Protein AF-A0A5C7TJU7-F1 (afdb_monomer)

Nearest PDB structures (foldseek):
  2krs-assembly1_A  TM=8.984E-01  e=6.197E-04  Clostridium perfringens
  2kt8-assembly1_A  TM=8.629E-01  e=4.649E-03  Clostridium perfringens
  5xgg-assembly6_F  TM=7.161E-01  e=5.457E-02  Entamoeba histolytica
  6a9c-assembly1_A  TM=6.704E-01  e=5.160E-02  Entamoeba histolytica
  5xgg-assembly1_A  TM=6.934E-01  e=7.220E-02  Entamoeba histolytica

Mean predicted aligned error: 13.46 Å

Structure (mmCIF, N/CA/C/O backbone):
data_AF-A0A5C7TJU7-F1
#
_entry.id   AF-A0A5C7TJU7-F1
#
loop_
_atom_site.group_PDB
_atom_site.id
_atom_site.type_symbol
_atom_site.label_atom_id
_atom_site.label_alt_id
_atom_site.label_comp_id
_atom_site.label_asym_id
_atom_site.label_entity_id
_atom_site.label_seq_id
_atom_site.pdbx_PDB_ins_code
_atom_site.Cartn_x
_atom_site.Cartn_y
_atom_site.Cartn_z
_atom_site.occupancy
_atom_site.B_iso_or_equiv
_atom_site.auth_seq_id
_atom_site.auth_comp_id
_atom_site.auth_asym_id
_atom_site.auth_atom_id
_atom_site.pdbx_PDB_model_num
ATOM 1 N N . MET A 1 1 ? -24.380 -21.564 1.608 1.00 51.62 1 MET A N 1
ATOM 2 C CA . MET A 1 1 ? -23.042 -21.412 0.997 1.00 51.62 1 MET A CA 1
ATOM 3 C C . MET A 1 1 ? -22.792 -19.922 0.878 1.00 51.62 1 MET A C 1
ATOM 5 O O . MET A 1 1 ? -23.581 -19.280 0.210 1.00 51.62 1 MET A O 1
ATOM 9 N N . ASN A 1 2 ? -21.775 -19.381 1.552 1.00 57.56 2 ASN A N 1
ATOM 10 C CA . ASN A 1 2 ? -21.352 -17.989 1.373 1.00 57.56 2 ASN A CA 1
ATOM 11 C C . ASN A 1 2 ? -20.071 -18.017 0.545 1.00 57.56 2 ASN A C 1
ATOM 13 O O . ASN A 1 2 ? -18.995 -18.242 1.093 1.00 57.56 2 ASN A O 1
ATOM 17 N N . GLN A 1 3 ? -20.200 -17.883 -0.772 1.00 72.75 3 GLN A N 1
ATOM 18 C CA . GLN A 1 3 ? -19.053 -17.924 -1.680 1.00 72.75 3 GLN A CA 1
ATOM 19 C C . GLN A 1 3 ? -18.762 -16.522 -2.206 1.00 72.75 3 GLN A C 1
ATOM 21 O O . GLN A 1 3 ? -19.668 -15.810 -2.643 1.00 72.75 3 GLN A O 1
ATOM 26 N N . SER A 1 4 ? -17.494 -16.120 -2.157 1.00 76.00 4 SER A N 1
ATOM 27 C CA . SER A 1 4 ? -17.042 -14.894 -2.808 1.00 76.00 4 SER A CA 1
ATOM 28 C C . SER A 1 4 ? -17.066 -15.090 -4.320 1.00 76.00 4 SER A C 1
ATOM 30 O O . SER A 1 4 ? -16.633 -16.118 -4.840 1.00 76.00 4 SER A O 1
ATOM 32 N N . ALA A 1 5 ? -17.594 -14.103 -5.028 1.00 80.12 5 ALA A N 1
ATOM 33 C CA . ALA A 1 5 ? -17.666 -14.098 -6.474 1.00 80.12 5 ALA A CA 1
ATOM 34 C C . ALA A 1 5 ? -17.439 -12.682 -7.007 1.00 80.12 5 ALA A C 1
ATOM 36 O O . ALA A 1 5 ? -17.426 -11.696 -6.267 1.00 80.12 5 ALA A O 1
ATOM 37 N N . SER A 1 6 ? -17.261 -12.566 -8.315 1.00 79.06 6 SER A N 1
ATOM 38 C CA . SER A 1 6 ? -17.103 -11.280 -8.987 1.00 79.06 6 SER A CA 1
ATOM 39 C C . SER A 1 6 ? -17.983 -11.198 -10.226 1.00 79.06 6 SER A C 1
ATOM 41 O O . SER A 1 6 ? -18.295 -12.208 -10.860 1.00 79.06 6 SER A O 1
ATOM 43 N N . ILE A 1 7 ? -18.413 -9.983 -10.564 1.00 73.56 7 ILE A N 1
ATOM 44 C CA . ILE A 1 7 ? -19.243 -9.742 -11.748 1.00 73.56 7 ILE A CA 1
ATOM 45 C C . ILE A 1 7 ? -18.387 -9.838 -13.013 1.00 73.56 7 ILE A C 1
ATOM 47 O O . ILE A 1 7 ? -17.508 -9.005 -13.234 1.00 73.56 7 ILE A O 1
ATOM 51 N N . ASN A 1 8 ? -18.683 -10.802 -13.878 1.00 72.38 8 ASN A N 1
ATOM 52 C CA . ASN A 1 8 ? -18.013 -10.998 -15.157 1.00 72.38 8 ASN A CA 1
ATOM 53 C C . ASN A 1 8 ? -18.965 -10.670 -16.317 1.00 72.38 8 ASN A C 1
ATOM 55 O O . ASN A 1 8 ? -19.777 -11.493 -16.729 1.00 72.38 8 ASN A O 1
ATOM 59 N N . ILE A 1 9 ? -18.864 -9.447 -16.842 1.00 68.69 9 ILE A N 1
ATOM 60 C CA . ILE A 1 9 ? -19.632 -8.961 -18.000 1.00 68.69 9 ILE A CA 1
ATOM 61 C C . ILE A 1 9 ? -18.679 -8.393 -19.059 1.00 68.69 9 ILE A C 1
ATOM 63 O O . ILE A 1 9 ? -17.662 -7.779 -18.725 1.00 68.69 9 ILE A O 1
ATOM 67 N N . GLN A 1 10 ? -18.974 -8.596 -20.347 1.00 46.78 10 GLN A N 1
ATOM 68 C CA . GLN A 1 10 ? -18.111 -8.111 -21.436 1.00 46.78 10 GLN A CA 1
ATOM 69 C C . GLN A 1 10 ? -18.192 -6.584 -21.595 1.00 46.78 10 GLN A C 1
ATOM 71 O O . GLN A 1 10 ? -17.155 -5.931 -21.710 1.00 46.78 10 GLN A O 1
ATOM 76 N N . SER A 1 11 ? -19.393 -6.011 -21.479 1.00 41.91 11 SER A N 1
ATOM 77 C CA . SER A 1 11 ? -19.665 -4.567 -21.494 1.00 41.91 11 SER A CA 1
ATOM 78 C C . SER A 1 11 ? -20.985 -4.258 -20.769 1.00 41.91 11 SER A C 1
ATOM 80 O O . SER A 1 11 ? -21.871 -5.108 -20.734 1.00 41.91 11 SER A O 1
ATOM 82 N N . GLY A 1 12 ? -21.144 -3.051 -20.213 1.00 67.06 12 GLY A N 1
ATOM 83 C CA . GLY A 1 12 ? -22.373 -2.616 -19.526 1.00 67.06 12 GLY A CA 1
ATOM 84 C C . GLY A 1 12 ? -22.344 -2.785 -17.999 1.00 67.06 12 GLY A C 1
ATOM 85 O O . GLY A 1 12 ? -21.280 -2.740 -17.382 1.00 67.06 12 GLY A O 1
ATOM 86 N N . GLN A 1 13 ? -23.519 -2.937 -17.381 1.00 74.00 13 GLN A N 1
ATOM 87 C CA . GLN A 1 13 ? -23.696 -3.186 -15.943 1.00 74.00 13 GLN A CA 1
ATOM 88 C C . GLN A 1 13 ? -24.615 -4.399 -15.746 1.00 74.00 13 GLN A C 1
ATOM 90 O O . GLN A 1 13 ? -25.573 -4.570 -16.500 1.00 74.00 13 GLN A O 1
ATOM 95 N N . LEU A 1 14 ? -24.349 -5.230 -14.736 1.00 82.31 14 LEU A N 1
ATOM 96 C CA . LEU A 1 14 ? -25.220 -6.350 -14.387 1.00 82.31 14 LEU A CA 1
ATOM 97 C C . LEU A 1 14 ? -26.369 -5.863 -13.502 1.00 82.31 14 LEU A C 1
ATOM 99 O O . LEU A 1 14 ? -26.141 -5.253 -12.460 1.00 82.31 14 LEU A O 1
ATOM 103 N N . ASN A 1 15 ? -27.605 -6.161 -13.889 1.00 85.38 15 ASN A N 1
ATOM 104 C CA . ASN A 1 15 ? -28.773 -5.817 -13.085 1.00 85.38 15 ASN A CA 1
ATOM 105 C C . ASN A 1 15 ? -28.916 -6.783 -11.901 1.00 85.38 15 ASN A C 1
ATOM 107 O O . ASN A 1 15 ? -29.039 -7.992 -12.092 1.00 85.38 15 ASN A O 1
ATOM 111 N N . LEU A 1 16 ? -28.951 -6.229 -10.692 1.00 84.56 16 LEU A N 1
ATOM 112 C CA . LEU A 1 16 ? -29.350 -6.908 -9.467 1.00 84.56 16 LEU A CA 1
ATOM 113 C C . LEU A 1 16 ? -30.859 -6.720 -9.292 1.00 84.56 16 LEU A C 1
ATOM 115 O O . LEU A 1 16 ? -31.323 -5.583 -9.202 1.00 84.56 16 LEU A O 1
ATOM 119 N N . ARG A 1 17 ? -31.629 -7.805 -9.280 1.00 87.81 17 ARG A N 1
ATOM 120 C CA . ARG A 1 17 ? -33.101 -7.778 -9.302 1.00 87.81 17 ARG A CA 1
ATOM 121 C C . ARG A 1 17 ? -33.713 -8.220 -7.981 1.00 87.81 17 ARG A C 1
ATOM 123 O O . ARG A 1 17 ? -33.075 -8.911 -7.200 1.00 87.81 17 ARG A O 1
ATOM 130 N N . GLN A 1 18 ? -34.951 -7.822 -7.717 1.00 75.44 18 GLN A N 1
ATOM 131 C CA . GLN A 1 18 ? -35.615 -8.137 -6.448 1.00 75.44 18 GLN A CA 1
ATOM 132 C C . GLN A 1 18 ? -36.009 -9.620 -6.332 1.00 75.44 18 GLN A C 1
ATOM 134 O O . GLN A 1 18 ? -35.945 -10.189 -5.245 1.00 75.44 18 GLN A O 1
ATOM 139 N N . THR A 1 19 ? -36.357 -10.256 -7.452 1.00 81.12 19 THR A N 1
ATOM 140 C CA . THR A 1 19 ? -36.674 -11.690 -7.567 1.00 81.12 19 THR A CA 1
ATOM 141 C C . THR A 1 19 ? -35.884 -12.308 -8.738 1.00 81.12 19 THR A C 1
ATOM 143 O O . THR A 1 19 ? -35.379 -11.546 -9.572 1.00 81.12 19 THR A O 1
ATOM 146 N N . PRO A 1 20 ? -35.712 -13.646 -8.811 1.00 81.69 20 PRO A N 1
ATOM 147 C CA . PRO A 1 20 ? -34.975 -14.328 -9.886 1.00 81.69 20 PRO A CA 1
ATOM 148 C C . PRO A 1 20 ? -35.773 -14.376 -11.204 1.00 81.69 20 PRO A C 1
ATOM 150 O O . PRO A 1 20 ? -36.001 -15.434 -11.782 1.00 81.69 20 PRO A O 1
ATOM 153 N N . ASP A 1 21 ? -36.213 -13.210 -11.672 1.00 75.38 21 ASP A N 1
ATOM 154 C CA . ASP A 1 21 ? -36.970 -13.016 -12.904 1.00 75.38 21 ASP A CA 1
ATOM 155 C C . ASP A 1 21 ? -36.377 -11.839 -13.693 1.00 75.38 21 ASP A C 1
ATOM 157 O O . ASP A 1 21 ? -36.136 -10.751 -13.165 1.00 75.38 21 ASP A O 1
ATOM 161 N N . SER A 1 22 ? -36.164 -12.051 -14.991 1.00 71.88 22 SER A N 1
ATOM 162 C CA . SER A 1 22 ? -35.681 -11.049 -15.942 1.00 71.88 22 SER A CA 1
ATOM 163 C C . SER A 1 22 ? -36.586 -9.815 -16.078 1.00 71.88 22 SER A C 1
ATOM 165 O O . SER A 1 22 ? -36.089 -8.760 -16.481 1.00 71.88 22 SER A O 1
ATOM 167 N N . GLN A 1 23 ? -37.869 -9.916 -15.715 1.00 75.81 23 GLN A N 1
ATOM 168 C CA . GLN A 1 23 ? -38.835 -8.809 -15.725 1.00 75.81 23 GLN A CA 1
ATOM 169 C C . GLN A 1 23 ? -38.982 -8.124 -14.355 1.00 75.81 23 GLN A C 1
ATOM 171 O O . GLN A 1 23 ? -39.615 -7.076 -14.249 1.00 75.81 23 GLN A O 1
ATOM 176 N N . SER A 1 24 ? -38.354 -8.663 -13.305 1.00 81.50 24 SER A N 1
ATOM 177 C CA . SER A 1 24 ? -38.426 -8.106 -11.952 1.00 81.50 24 SER A CA 1
ATOM 178 C C . SER A 1 24 ? -37.741 -6.744 -11.845 1.00 81.50 24 SER A C 1
ATOM 180 O O . SER A 1 24 ? -36.728 -6.477 -12.503 1.00 81.50 24 SER A O 1
ATOM 182 N N . VAL A 1 25 ? -38.232 -5.929 -10.905 1.00 75.25 25 VAL A N 1
ATOM 183 C CA . VAL A 1 25 ? -37.650 -4.636 -10.515 1.00 75.25 25 VAL A CA 1
ATOM 184 C C . VAL A 1 25 ? -36.144 -4.760 -10.272 1.00 75.25 25 VAL A C 1
ATOM 186 O O . VAL A 1 25 ? -35.676 -5.683 -9.597 1.00 75.25 25 VAL A O 1
ATOM 189 N N . ILE A 1 26 ? -35.390 -3.816 -10.838 1.00 84.44 26 ILE A N 1
ATOM 190 C CA . ILE A 1 26 ? -33.940 -3.699 -10.678 1.00 84.44 26 ILE A CA 1
ATOM 191 C C . ILE A 1 26 ? -33.666 -2.938 -9.379 1.00 84.44 26 ILE A C 1
ATOM 193 O O . ILE A 1 26 ? -33.985 -1.759 -9.265 1.00 84.44 26 ILE A O 1
ATOM 197 N N . VAL A 1 27 ? -33.058 -3.619 -8.413 1.00 81.00 27 VAL A N 1
ATOM 198 C CA . VAL A 1 27 ? -32.670 -3.087 -7.098 1.00 81.00 27 VAL A CA 1
ATOM 199 C C . VAL A 1 27 ? -31.353 -2.316 -7.192 1.00 81.00 27 VAL A C 1
ATOM 201 O O . VAL A 1 27 ? -31.160 -1.320 -6.498 1.00 81.00 27 VAL A O 1
ATOM 204 N N . ALA A 1 28 ? -30.436 -2.761 -8.056 1.00 79.38 28 ALA A N 1
ATOM 205 C CA . ALA A 1 28 ? -29.166 -2.085 -8.298 1.00 79.38 28 ALA A CA 1
ATOM 206 C C . ALA A 1 28 ? -28.565 -2.465 -9.654 1.00 79.38 28 ALA A C 1
ATOM 208 O O . ALA A 1 28 ? -28.943 -3.465 -10.263 1.00 79.38 28 ALA A O 1
ATOM 209 N N . ARG A 1 29 ? -27.573 -1.696 -10.105 1.00 83.19 29 ARG A N 1
ATOM 210 C CA . ARG A 1 29 ? -26.736 -2.052 -11.254 1.00 83.19 29 ARG A CA 1
ATOM 211 C C . ARG A 1 29 ? -25.288 -2.192 -10.802 1.00 83.19 29 ARG A C 1
ATOM 213 O O . ARG A 1 29 ? -24.737 -1.291 -10.176 1.00 83.19 29 ARG A O 1
ATOM 220 N N . LEU A 1 30 ? -24.689 -3.341 -11.084 1.00 79.25 30 LEU A N 1
ATOM 221 C CA . LEU A 1 30 ? -23.365 -3.734 -10.619 1.00 79.25 30 LEU A CA 1
ATOM 222 C C . LEU A 1 30 ? -22.362 -3.626 -11.770 1.00 79.25 30 LEU A C 1
ATOM 224 O O . LEU A 1 30 ? -22.578 -4.160 -12.856 1.00 79.25 30 LEU A O 1
ATOM 228 N N . SER A 1 31 ? -21.256 -2.925 -11.541 1.00 76.06 31 SER A N 1
ATOM 229 C CA . SER A 1 31 ? -20.171 -2.806 -12.514 1.00 76.06 31 SER A CA 1
ATOM 230 C C . SER A 1 31 ? -19.353 -4.098 -12.625 1.00 76.06 31 SER A C 1
ATOM 232 O O . SER A 1 31 ? -19.303 -4.912 -11.699 1.00 76.06 31 SER A O 1
ATOM 234 N N . LYS A 1 32 ? -18.678 -4.270 -13.767 1.00 69.06 32 LYS A N 1
ATOM 235 C CA . LYS A 1 32 ? -17.720 -5.359 -13.997 1.00 69.06 32 LYS A CA 1
ATOM 236 C C . LYS A 1 32 ? -16.668 -5.417 -12.880 1.00 69.06 32 LYS A C 1
ATOM 238 O O . LYS A 1 32 ? -16.205 -4.378 -12.413 1.00 69.06 32 LYS A O 1
ATOM 243 N N . ASN A 1 33 ? -16.280 -6.627 -12.488 1.00 70.31 33 ASN A N 1
ATOM 244 C CA . ASN A 1 33 ? -15.315 -6.955 -11.434 1.00 70.31 33 ASN A CA 1
ATOM 245 C C . ASN A 1 33 ? -15.707 -6.489 -10.025 1.00 70.31 33 ASN A C 1
ATOM 247 O O . ASN A 1 33 ? -14.897 -6.588 -9.104 1.00 70.31 33 ASN A O 1
ATOM 251 N N . ARG A 1 34 ? -16.938 -6.003 -9.818 1.00 72.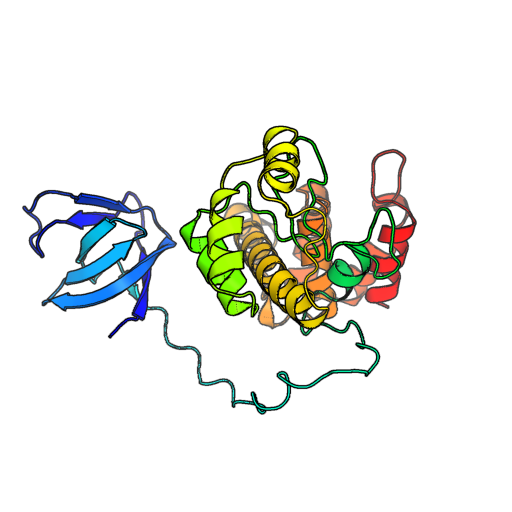94 34 ARG A N 1
ATOM 252 C CA . ARG A 1 34 ? -17.424 -5.714 -8.469 1.00 72.94 34 ARG A CA 1
ATOM 253 C C . ARG A 1 34 ? -17.470 -7.023 -7.667 1.00 72.94 34 ARG A C 1
ATOM 255 O O . ARG A 1 34 ? -18.069 -7.987 -8.151 1.00 72.94 34 ARG A O 1
ATOM 262 N N . PRO A 1 35 ? -16.859 -7.080 -6.472 1.00 73.12 35 PRO A N 1
ATOM 263 C CA . PRO A 1 35 ? -16.956 -8.253 -5.617 1.00 73.12 35 PRO A CA 1
ATOM 264 C C . PRO A 1 35 ? -18.378 -8.369 -5.061 1.00 73.12 35 PRO A C 1
ATOM 266 O O . PRO A 1 35 ? -18.983 -7.375 -4.647 1.00 73.12 35 PRO A O 1
ATOM 269 N N . VAL A 1 36 ? -18.909 -9.586 -5.063 1.00 80.88 36 VAL A N 1
ATOM 270 C CA . VAL A 1 36 ? -20.233 -9.925 -4.539 1.00 80.88 36 VAL A CA 1
ATOM 271 C C . VAL A 1 36 ? -20.156 -11.222 -3.741 1.00 80.88 36 VAL A C 1
ATOM 273 O O . VAL A 1 36 ? -19.325 -12.084 -4.011 1.00 80.88 36 VAL A O 1
ATOM 276 N N . GLN A 1 37 ? -21.022 -11.372 -2.747 1.00 82.75 37 GLN A N 1
ATOM 277 C CA . GLN A 1 37 ? -21.168 -12.627 -2.011 1.00 82.75 37 GLN A CA 1
ATOM 278 C C . GLN A 1 37 ? -22.381 -13.375 -2.543 1.00 82.75 37 GLN A C 1
ATOM 280 O O . GLN A 1 37 ? -23.479 -12.826 -2.527 1.00 82.75 37 GLN A O 1
ATOM 285 N N . VAL A 1 38 ? -22.204 -14.617 -2.986 1.00 85.12 38 VAL A N 1
ATOM 286 C CA . VAL A 1 38 ? -23.310 -15.521 -3.316 1.00 85.12 38 VAL A CA 1
ATOM 287 C C . VAL A 1 38 ? -23.844 -16.106 -2.016 1.00 85.12 38 VAL A C 1
ATOM 289 O O . VAL A 1 38 ? -23.105 -16.761 -1.285 1.00 85.12 38 VAL A O 1
ATOM 292 N N . LEU A 1 39 ? -25.116 -15.832 -1.728 1.00 83.88 39 LEU A N 1
ATOM 293 C CA . LEU A 1 39 ? -25.824 -16.260 -0.520 1.00 83.88 39 LEU A CA 1
ATOM 294 C C . LEU A 1 39 ? -26.630 -17.543 -0.753 1.00 83.88 39 LEU A C 1
ATOM 296 O O . LEU A 1 39 ? -26.753 -18.382 0.140 1.00 83.88 39 LEU A O 1
ATOM 300 N N . ALA A 1 40 ? -27.218 -17.674 -1.943 1.00 82.12 40 ALA A N 1
ATOM 301 C CA . ALA A 1 40 ? -28.031 -18.820 -2.324 1.00 82.12 40 ALA A CA 1
ATOM 302 C C . ALA A 1 40 ? -28.089 -18.978 -3.845 1.00 82.12 40 ALA A C 1
ATOM 304 O O . ALA A 1 40 ? -27.906 -18.016 -4.595 1.00 82.12 40 ALA A O 1
ATOM 305 N N . GLU A 1 41 ? -28.398 -20.191 -4.287 1.00 84.38 41 GLU A N 1
ATOM 306 C CA . GLU A 1 41 ? -28.662 -20.502 -5.687 1.00 84.38 41 GLU A CA 1
ATOM 307 C C . GLU A 1 41 ? -30.159 -20.725 -5.902 1.00 84.38 41 GLU A C 1
ATOM 309 O O . GLU A 1 41 ? -30.804 -21.396 -5.098 1.00 84.38 41 GLU A O 1
ATOM 314 N N . ALA A 1 42 ? -30.706 -20.180 -6.986 1.00 77.38 42 ALA A N 1
ATOM 315 C CA . ALA A 1 42 ? -32.098 -20.368 -7.378 1.00 77.38 42 ALA A CA 1
ATOM 316 C C . ALA A 1 42 ? -32.180 -20.511 -8.906 1.00 77.38 42 ALA A C 1
ATOM 318 O O . ALA A 1 42 ? -32.207 -19.515 -9.628 1.00 77.38 42 ALA A O 1
ATOM 319 N N . GLY A 1 43 ? -32.168 -21.753 -9.405 1.00 83.44 43 GLY A N 1
ATOM 320 C CA . GLY A 1 43 ? -32.160 -22.040 -10.846 1.00 83.44 43 GLY A CA 1
ATOM 321 C C . GLY A 1 43 ? -30.960 -21.396 -11.548 1.00 83.44 43 GLY A C 1
ATOM 322 O O . GLY A 1 43 ? -29.821 -21.598 -11.122 1.00 83.44 43 GLY A O 1
ATOM 323 N N . ASP A 1 44 ? -31.229 -20.572 -12.563 1.00 86.31 44 ASP A N 1
ATOM 324 C CA . ASP A 1 44 ? -30.231 -19.807 -13.331 1.00 86.31 44 ASP A CA 1
ATOM 325 C C . ASP A 1 44 ? -29.801 -18.485 -12.668 1.00 86.31 44 ASP A C 1
ATOM 327 O O . ASP A 1 44 ? -29.106 -17.661 -13.275 1.00 86.31 44 ASP A O 1
ATOM 331 N N . TRP A 1 45 ? -30.174 -18.273 -11.402 1.00 86.12 45 TRP A N 1
ATOM 332 C CA . TRP A 1 45 ? -29.863 -17.066 -10.640 1.00 86.12 45 TRP A CA 1
ATOM 333 C C . TRP A 1 45 ? -29.060 -17.367 -9.374 1.00 86.12 45 TRP A C 1
ATOM 335 O O . TRP A 1 45 ? -29.233 -18.392 -8.710 1.00 86.12 45 TRP A O 1
ATOM 345 N N . TYR A 1 46 ? -28.205 -16.420 -9.006 1.00 87.44 46 TYR A N 1
ATOM 346 C CA . TYR A 1 46 ? -27.613 -16.323 -7.682 1.00 87.44 46 TYR A CA 1
ATOM 347 C C . TYR A 1 46 ? -28.300 -15.212 -6.901 1.00 87.44 46 TYR A C 1
ATOM 349 O O . TYR A 1 46 ? -28.411 -14.085 -7.387 1.00 87.44 46 TYR A O 1
ATOM 357 N N . ARG A 1 47 ? -28.698 -15.501 -5.661 1.00 84.69 47 ARG A N 1
ATOM 358 C CA . ARG A 1 47 ? -28.964 -14.452 -4.678 1.00 84.69 47 ARG A CA 1
ATOM 359 C C . ARG A 1 47 ? -27.615 -13.936 -4.206 1.00 84.69 47 ARG A C 1
ATOM 361 O O . ARG A 1 47 ? -26.859 -14.681 -3.583 1.00 84.69 47 ARG A O 1
ATOM 368 N N . VAL A 1 48 ? -27.308 -12.685 -4.517 1.00 86.56 48 VAL A N 1
ATOM 369 C CA . VAL A 1 48 ? -26.024 -12.065 -4.211 1.00 86.56 48 VAL A CA 1
ATOM 370 C C . VAL A 1 48 ? -26.176 -10.823 -3.350 1.00 86.56 48 VAL A C 1
ATOM 372 O O . VAL A 1 48 ? -27.160 -10.088 -3.445 1.00 86.56 48 VAL A O 1
ATOM 375 N N . ARG A 1 49 ? -25.158 -10.566 -2.535 1.00 82.31 49 ARG A N 1
ATOM 376 C CA . ARG A 1 49 ? -25.003 -9.347 -1.746 1.00 82.31 49 ARG A CA 1
ATOM 377 C C . ARG A 1 49 ? -23.816 -8.545 -2.259 1.00 82.31 49 ARG A C 1
ATOM 379 O O . ARG A 1 49 ? -22.701 -9.056 -2.341 1.00 82.31 49 ARG A O 1
ATOM 386 N N . ALA A 1 50 ? -24.058 -7.281 -2.588 1.00 75.88 50 ALA A N 1
ATOM 387 C CA . ALA A 1 50 ? -23.081 -6.367 -3.171 1.00 75.88 50 ALA A CA 1
ATOM 388 C C . ALA A 1 50 ? -22.962 -5.085 -2.325 1.00 75.88 50 ALA A C 1
ATOM 390 O O . ALA A 1 50 ? -23.397 -4.005 -2.733 1.00 75.88 50 ALA A O 1
ATOM 391 N N . GLY A 1 51 ? -22.364 -5.194 -1.136 1.00 78.12 51 GLY A N 1
ATOM 392 C CA . GLY A 1 51 ? -22.413 -4.152 -0.103 1.00 78.12 51 GLY A CA 1
ATOM 393 C C . GLY A 1 51 ? -23.707 -4.263 0.709 1.00 78.12 51 GLY A C 1
ATOM 394 O O . GLY A 1 51 ? -24.025 -5.348 1.186 1.00 78.12 51 GLY A O 1
ATOM 395 N N . ASN A 1 52 ? -24.471 -3.170 0.818 1.00 78.31 52 ASN A N 1
ATOM 396 C CA . ASN A 1 52 ? -25.759 -3.144 1.535 1.00 78.31 52 ASN A CA 1
ATOM 397 C C . ASN A 1 52 ? -26.958 -3.561 0.667 1.00 78.31 52 ASN A C 1
ATOM 399 O O . ASN A 1 52 ? -28.082 -3.618 1.154 1.00 78.31 52 ASN A O 1
ATOM 403 N N . GLN A 1 53 ? -26.733 -3.801 -0.625 1.00 77.12 53 GLN A N 1
ATOM 404 C CA . GLN A 1 53 ? -27.779 -4.176 -1.568 1.00 77.12 53 GLN A CA 1
ATOM 405 C C . GLN A 1 53 ? -27.744 -5.678 -1.807 1.00 77.12 53 GLN A C 1
ATOM 407 O O . GLN A 1 53 ? -26.681 -6.265 -2.030 1.00 77.12 53 GLN A O 1
ATOM 412 N N . GLU A 1 54 ? -28.920 -6.286 -1.779 1.00 85.88 54 GLU A N 1
ATOM 413 C CA . GLU A 1 54 ? -29.106 -7.711 -1.980 1.00 85.88 54 GLU A CA 1
ATOM 414 C C . GLU A 1 54 ? -30.190 -7.946 -3.026 1.00 85.88 54 GLU A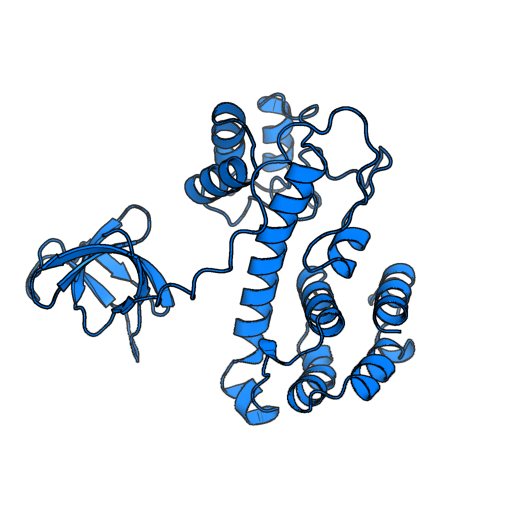 C 1
ATOM 416 O O . GLU A 1 54 ? -31.177 -7.212 -3.094 1.00 85.88 54 GLU A O 1
ATOM 421 N N . GLY A 1 55 ? -29.991 -8.958 -3.859 1.00 87.25 55 GLY A N 1
ATOM 422 C CA . GLY A 1 55 ? -30.948 -9.331 -4.887 1.00 87.25 55 GLY A CA 1
ATOM 423 C C . GLY A 1 55 ? -30.453 -10.508 -5.709 1.00 87.25 55 GLY A C 1
ATOM 424 O O . GLY A 1 55 ? -29.483 -11.173 -5.352 1.00 87.25 55 GLY A O 1
ATOM 425 N N . TYR A 1 56 ? -31.117 -10.763 -6.822 1.00 87.44 56 TYR A N 1
ATOM 426 C CA . TYR A 1 56 ? -30.846 -11.864 -7.725 1.00 87.44 56 TYR A CA 1
ATOM 427 C C . TYR A 1 56 ? -30.108 -11.370 -8.965 1.00 87.44 56 TYR A C 1
ATOM 429 O O . TYR A 1 56 ? -30.494 -10.380 -9.589 1.00 87.44 56 TYR A O 1
ATOM 437 N N . ALA A 1 57 ? -29.038 -12.067 -9.321 1.00 86.38 57 ALA A N 1
ATOM 438 C CA . ALA A 1 57 ? -28.227 -11.808 -10.501 1.00 86.38 57 ALA A CA 1
ATOM 439 C C . ALA A 1 57 ? -28.028 -13.114 -11.282 1.00 86.38 57 ALA A C 1
ATOM 441 O O . ALA A 1 57 ? -27.886 -14.181 -10.688 1.00 86.38 57 ALA A O 1
ATOM 442 N N . ALA A 1 58 ? -28.058 -13.042 -12.613 1.00 82.12 58 ALA A N 1
ATOM 443 C CA . ALA A 1 58 ? -27.988 -14.234 -13.454 1.00 82.12 58 ALA A CA 1
ATOM 444 C C . ALA A 1 58 ? -26.612 -14.914 -13.339 1.00 82.12 58 ALA A C 1
ATOM 446 O O . ALA A 1 58 ? -25.574 -14.248 -13.433 1.00 82.12 58 ALA A O 1
ATOM 447 N N . LYS A 1 59 ? -26.611 -16.244 -13.165 1.00 84.12 59 LYS A N 1
ATOM 448 C CA . LYS A 1 59 ? -25.401 -17.053 -12.931 1.00 84.12 59 LYS A CA 1
ATOM 449 C C . LYS A 1 59 ? -24.354 -16.881 -14.030 1.00 84.12 59 LYS A C 1
ATOM 451 O O . LYS A 1 59 ? -23.170 -16.802 -13.729 1.00 84.12 59 LYS A O 1
ATOM 456 N N . ALA A 1 60 ? -24.796 -16.737 -15.281 1.00 80.25 60 ALA A N 1
ATOM 457 C CA . ALA A 1 60 ? -23.935 -16.582 -16.457 1.00 80.25 60 ALA A CA 1
ATOM 458 C C . ALA A 1 60 ? -22.953 -15.394 -16.381 1.00 80.25 60 ALA A C 1
ATOM 460 O O . ALA A 1 60 ? -21.959 -15.373 -17.102 1.00 80.25 60 ALA A O 1
ATOM 461 N N . PHE A 1 61 ? -23.214 -14.414 -15.510 1.00 81.25 61 PHE A N 1
ATOM 462 C CA . PHE A 1 61 ? -22.398 -13.205 -15.358 1.00 81.25 61 PHE A CA 1
ATOM 463 C C . PHE A 1 61 ? -21.682 -13.120 -14.009 1.00 81.25 61 PHE A C 1
ATOM 465 O O . PHE A 1 61 ? -21.174 -12.060 -13.637 1.00 81.25 61 PHE A O 1
ATOM 472 N N . ILE A 1 62 ? -21.658 -14.215 -13.252 1.00 76.00 62 ILE A N 1
ATOM 473 C CA . ILE A 1 62 ? -21.007 -14.293 -11.950 1.00 76.00 62 ILE A CA 1
ATOM 474 C C . ILE A 1 62 ? -19.885 -15.319 -12.043 1.00 76.00 62 ILE A C 1
ATOM 476 O O . ILE A 1 62 ? -20.115 -16.511 -12.217 1.00 76.00 62 ILE A O 1
ATOM 480 N N . ALA A 1 63 ? -18.652 -14.837 -11.910 1.00 80.31 63 ALA A N 1
ATOM 481 C CA . ALA A 1 63 ? -17.478 -15.681 -11.783 1.00 80.31 63 ALA A CA 1
ATOM 482 C C . ALA A 1 63 ? -17.276 -16.009 -10.303 1.00 80.31 63 ALA A C 1
ATOM 484 O O . ALA A 1 63 ? -16.844 -15.150 -9.524 1.00 80.31 63 ALA A O 1
ATOM 485 N N . LEU A 1 64 ? -17.616 -17.240 -9.917 1.00 76.00 64 LEU A N 1
ATOM 486 C CA . LEU A 1 64 ? -17.290 -17.765 -8.595 1.00 76.00 64 LEU A CA 1
ATOM 487 C C . LEU A 1 64 ? -15.770 -17.773 -8.428 1.00 76.00 64 LEU A C 1
ATOM 489 O O . LEU A 1 64 ? -15.037 -18.237 -9.302 1.00 76.00 64 LEU A O 1
ATOM 493 N N . SER A 1 65 ? -15.288 -17.240 -7.311 1.00 64.44 65 SER A N 1
ATOM 494 C CA . SER A 1 65 ? -13.890 -17.403 -6.942 1.00 64.44 65 SER A CA 1
ATOM 495 C C . SER A 1 65 ? -13.714 -18.853 -6.503 1.00 64.44 65 SER A C 1
ATOM 497 O O . SER A 1 65 ? -14.260 -19.241 -5.471 1.00 64.44 65 SER A O 1
ATOM 499 N N . SER A 1 66 ? -12.994 -19.667 -7.284 1.00 46.22 66 SER A N 1
ATOM 500 C CA . SER A 1 66 ? -12.615 -21.006 -6.820 1.00 46.22 66 SER A CA 1
ATOM 501 C C . SER A 1 66 ? -11.929 -20.872 -5.461 1.00 46.22 66 SER A C 1
ATOM 503 O O . SER A 1 66 ? -11.063 -19.999 -5.317 1.00 46.22 66 SER A O 1
ATOM 505 N N . PRO A 1 67 ? -12.289 -21.699 -4.463 1.00 39.97 67 PRO A N 1
ATOM 506 C CA . PRO A 1 67 ? -11.530 -21.739 -3.231 1.00 39.97 67 PRO A CA 1
ATOM 507 C C . PRO A 1 67 ? -10.086 -22.065 -3.605 1.00 39.97 67 PRO A C 1
ATOM 509 O O . PRO A 1 67 ? -9.821 -23.046 -4.304 1.00 39.97 67 PRO A O 1
ATOM 512 N N . LEU A 1 68 ? -9.159 -21.200 -3.193 1.00 32.06 68 LEU A N 1
ATOM 513 C CA . LEU A 1 68 ? -7.741 -21.520 -3.267 1.00 32.06 68 LEU A CA 1
ATOM 514 C C . LEU A 1 68 ? -7.537 -22.876 -2.570 1.00 32.06 68 LEU A C 1
ATOM 516 O O . LEU A 1 68 ? -8.200 -23.129 -1.555 1.00 32.06 68 LEU A O 1
ATOM 520 N N . PRO A 1 69 ? -6.669 -23.759 -3.098 1.00 32.22 69 PRO A N 1
ATOM 521 C CA . PRO A 1 69 ? -6.337 -24.993 -2.404 1.00 32.22 69 PRO A CA 1
ATOM 522 C C . PRO A 1 69 ? -5.910 -24.646 -0.972 1.00 32.22 69 PRO A C 1
ATOM 524 O O . PRO A 1 69 ? -5.269 -23.607 -0.773 1.00 32.22 69 PRO A O 1
ATOM 527 N N . PRO A 1 70 ? -6.294 -25.457 0.027 1.00 31.80 70 PRO A N 1
ATOM 528 C CA . PRO A 1 70 ? -5.998 -25.161 1.416 1.00 31.80 70 PRO A CA 1
ATOM 529 C C . PRO A 1 70 ? -4.484 -25.034 1.567 1.00 31.80 70 PRO A C 1
ATOM 531 O O . PRO A 1 70 ? -3.748 -26.014 1.458 1.00 31.80 70 PRO A O 1
ATOM 534 N N . VAL A 1 71 ? -4.015 -23.810 1.798 1.00 31.23 71 V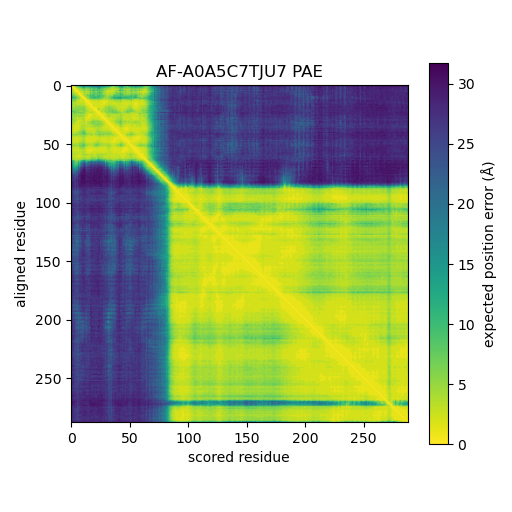AL A N 1
ATOM 535 C CA . VAL A 1 71 ? -2.687 -23.592 2.356 1.00 31.23 71 VAL A CA 1
ATOM 536 C C . VAL A 1 71 ? -2.689 -24.305 3.698 1.00 31.23 71 VAL A C 1
ATOM 538 O O . VAL A 1 71 ? -3.476 -23.975 4.585 1.00 31.23 71 VAL A O 1
ATOM 541 N N . SER A 1 72 ? -1.870 -25.352 3.779 1.00 32.72 72 SER A N 1
ATOM 542 C CA . SER A 1 72 ? -1.677 -26.161 4.975 1.00 32.72 72 SER A CA 1
ATOM 543 C C . SER A 1 72 ? -1.516 -25.234 6.187 1.00 32.72 72 SER A C 1
ATOM 545 O O . SER A 1 72 ? -0.673 -24.331 6.132 1.00 32.72 72 SER A O 1
ATOM 547 N N . PRO A 1 73 ? -2.326 -25.380 7.250 1.00 36.31 73 PRO A N 1
ATOM 548 C CA . PRO A 1 73 ? -2.235 -24.511 8.410 1.00 36.31 73 PRO A CA 1
ATOM 549 C C . PRO A 1 73 ? -0.919 -24.797 9.139 1.00 36.31 73 PRO A C 1
ATOM 551 O O . PRO A 1 73 ? -0.823 -25.713 9.952 1.00 36.31 73 PRO A O 1
ATOM 554 N N . ALA A 1 74 ? 0.109 -23.993 8.862 1.00 39.94 74 ALA A N 1
ATOM 555 C CA . ALA A 1 74 ? 1.176 -23.772 9.828 1.00 39.94 74 ALA A CA 1
ATOM 556 C C . ALA A 1 74 ? 0.526 -23.180 11.096 1.00 39.94 74 ALA A C 1
ATOM 558 O O . ALA A 1 74 ? -0.397 -22.367 10.981 1.00 39.94 74 ALA A O 1
ATOM 559 N N . PRO A 1 75 ? 0.908 -23.628 12.301 1.00 37.75 75 PRO A N 1
ATOM 560 C CA . PRO A 1 75 ? 0.024 -23.589 13.458 1.00 37.75 75 PRO A CA 1
ATOM 561 C C . PRO A 1 75 ? -0.344 -22.160 13.882 1.00 37.75 75 PRO A C 1
ATOM 563 O O . PRO A 1 75 ? 0.441 -21.438 14.493 1.00 37.75 75 PRO A O 1
ATOM 566 N N . LEU A 1 76 ? -1.604 -21.798 13.626 1.00 38.06 76 LEU A N 1
ATOM 567 C CA . LEU A 1 76 ? -2.361 -20.716 14.264 1.00 38.06 76 LEU A CA 1
ATOM 568 C C . LEU A 1 76 ? -2.681 -21.107 15.718 1.00 38.06 76 LEU A C 1
ATOM 570 O O . LEU A 1 76 ? -3.830 -21.318 16.087 1.00 38.06 76 LEU A O 1
ATOM 574 N N . ALA A 1 77 ? -1.647 -21.271 16.539 1.00 34.97 77 ALA A N 1
ATOM 575 C CA . ALA A 1 77 ? -1.782 -21.501 17.976 1.00 34.97 77 ALA A CA 1
ATOM 576 C C . ALA A 1 77 ? -0.498 -21.113 18.729 1.00 34.97 77 ALA A C 1
ATOM 578 O O . ALA A 1 77 ? -0.022 -21.860 19.571 1.00 34.97 77 ALA A O 1
ATOM 579 N N . SER A 1 78 ? 0.099 -19.959 18.417 1.00 35.38 78 SER A N 1
ATOM 580 C CA . SER A 1 78 ? 1.107 -19.340 19.297 1.00 35.38 78 SER A CA 1
ATOM 581 C C . SER A 1 78 ? 1.296 -17.846 19.006 1.00 35.38 78 SER A 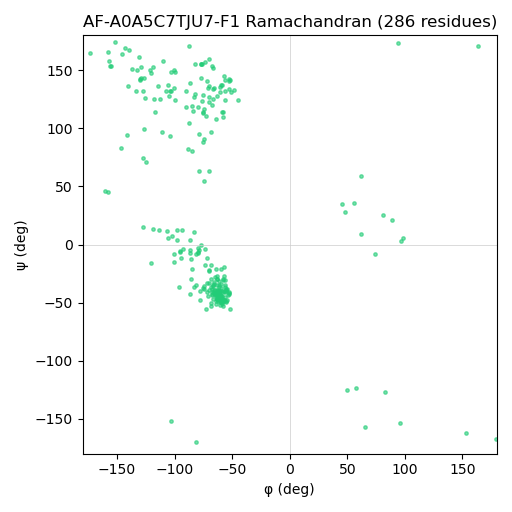C 1
ATOM 583 O O . SER A 1 78 ? 2.416 -17.361 18.887 1.00 35.38 78 SER A O 1
ATOM 585 N N . ALA A 1 79 ? 0.202 -17.094 18.865 1.00 43.75 79 ALA A N 1
ATOM 586 C CA . ALA A 1 79 ? 0.261 -15.631 18.728 1.00 43.75 79 ALA A CA 1
ATOM 587 C C . ALA A 1 79 ? -0.646 -14.890 19.729 1.00 43.75 79 ALA A C 1
ATOM 589 O O . ALA A 1 79 ? -0.907 -13.704 19.566 1.00 43.75 79 ALA A O 1
ATOM 590 N N . ALA A 1 80 ? -1.115 -15.579 20.776 1.00 38.62 80 ALA A N 1
ATOM 591 C CA . ALA A 1 80 ? -1.895 -14.978 21.864 1.00 38.62 80 ALA A CA 1
ATOM 592 C C . ALA A 1 80 ? -1.103 -14.822 23.178 1.00 38.62 80 ALA A C 1
ATOM 594 O O . ALA A 1 80 ? -1.663 -14.400 24.184 1.00 38.62 80 ALA A O 1
ATOM 595 N N . ALA A 1 81 ? 0.199 -15.116 23.182 1.00 38.38 81 ALA A N 1
ATOM 596 C CA . ALA A 1 81 ? 1.064 -14.874 24.332 1.00 38.38 81 ALA A CA 1
ATOM 597 C C . ALA A 1 81 ? 2.482 -14.516 23.868 1.00 38.38 81 ALA A C 1
ATOM 599 O O . ALA A 1 81 ? 3.364 -15.364 23.801 1.00 38.38 81 ALA A O 1
ATOM 600 N N . GLN A 1 82 ? 2.702 -13.245 23.538 1.00 39.50 82 GLN A N 1
ATOM 601 C CA . GLN A 1 82 ? 4.036 -12.646 23.608 1.00 39.50 82 GLN A CA 1
ATOM 602 C C . GLN A 1 82 ? 3.946 -11.372 24.441 1.00 39.50 82 GLN A C 1
ATOM 604 O O . GLN A 1 82 ? 3.952 -10.245 23.955 1.00 39.50 82 GLN A O 1
ATOM 609 N N . THR A 1 83 ? 3.827 -11.580 25.745 1.00 38.75 83 THR A N 1
ATOM 610 C CA . THR A 1 83 ? 4.390 -10.665 26.730 1.00 38.75 83 THR A CA 1
ATOM 611 C C . THR A 1 83 ? 5.904 -10.903 26.760 1.00 38.75 83 THR A C 1
ATOM 613 O O . THR A 1 83 ? 6.336 -12.047 26.869 1.00 38.75 83 THR A O 1
ATOM 616 N N . SER A 1 84 ? 6.686 -9.825 26.639 1.00 41.69 84 SER A N 1
ATOM 617 C CA . SER A 1 84 ? 8.145 -9.753 26.860 1.00 41.69 84 SER A CA 1
ATOM 618 C C . SER A 1 84 ? 9.068 -10.599 25.961 1.00 41.69 84 SER A C 1
ATOM 620 O O . SER A 1 84 ? 9.883 -11.371 26.458 1.00 41.69 84 SER A O 1
ATOM 622 N N . GLY A 1 85 ? 9.016 -10.386 24.644 1.00 43.62 85 GLY A N 1
ATOM 623 C CA . GLY A 1 85 ? 10.088 -10.742 23.705 1.00 43.62 85 GLY A CA 1
ATOM 624 C C . GLY A 1 85 ? 10.218 -9.639 22.655 1.00 43.62 85 GLY A C 1
ATOM 625 O O . GLY A 1 85 ? 9.206 -9.100 22.215 1.00 43.62 85 GLY A O 1
ATOM 626 N N . THR A 1 86 ? 11.436 -9.226 22.309 1.00 59.09 86 THR A N 1
ATOM 627 C CA . THR A 1 86 ? 11.677 -8.237 21.246 1.00 59.09 86 THR A CA 1
ATOM 628 C C . THR A 1 86 ? 11.091 -8.745 19.928 1.00 59.09 86 THR A C 1
ATOM 630 O O . THR A 1 86 ? 11.559 -9.757 19.413 1.00 59.09 86 THR A O 1
ATOM 633 N N . ASP A 1 87 ? 10.066 -8.067 19.404 1.00 76.44 87 ASP A N 1
ATOM 634 C CA . ASP A 1 87 ? 9.504 -8.346 18.079 1.00 76.44 87 ASP A CA 1
ATOM 635 C C . ASP A 1 87 ? 10.593 -8.134 17.007 1.00 76.44 87 ASP A C 1
ATOM 637 O O . ASP A 1 87 ? 11.356 -7.168 17.069 1.00 76.44 87 ASP A O 1
ATOM 641 N N . ASP A 1 88 ? 10.694 -9.054 16.049 1.00 77.75 88 ASP A N 1
ATOM 642 C CA . ASP A 1 88 ? 11.726 -9.071 14.999 1.00 77.75 88 ASP A CA 1
ATOM 643 C C . ASP A 1 88 ? 11.460 -8.098 13.833 1.00 77.75 88 ASP A C 1
ATOM 645 O O . ASP A 1 88 ? 12.276 -7.971 12.916 1.00 77.75 88 ASP A O 1
ATOM 649 N N . PHE A 1 89 ? 10.299 -7.437 13.852 1.00 83.00 89 PHE A N 1
ATOM 650 C CA . PHE A 1 89 ? 9.753 -6.556 12.823 1.00 83.00 89 PHE A CA 1
ATOM 651 C C . PHE A 1 89 ? 9.800 -7.129 11.399 1.00 83.00 89 PHE A C 1
ATOM 653 O O . PHE A 1 89 ? 9.788 -6.377 10.425 1.00 83.00 89 PHE A O 1
ATOM 660 N N . GLN A 1 90 ? 9.762 -8.460 11.277 1.00 87.69 90 GLN A N 1
ATOM 661 C CA . GLN A 1 90 ? 9.651 -9.145 9.994 1.00 87.69 90 GLN A CA 1
ATOM 662 C C . GLN A 1 90 ? 8.187 -9.309 9.573 1.00 87.69 90 GLN A C 1
ATOM 664 O O . GLN A 1 90 ? 7.313 -9.628 10.388 1.00 87.69 90 GLN A O 1
ATOM 669 N N . VAL A 1 91 ? 7.922 -9.102 8.284 1.00 86.38 91 VAL A N 1
ATOM 670 C CA . VAL A 1 91 ? 6.629 -9.333 7.632 1.00 86.38 91 VAL A CA 1
ATOM 671 C C . VAL A 1 91 ? 6.762 -10.381 6.529 1.00 86.38 91 VAL A C 1
ATOM 673 O O . VAL A 1 91 ? 7.814 -10.542 5.921 1.00 86.38 91 VAL A O 1
ATOM 676 N N . ALA A 1 92 ? 5.670 -11.092 6.240 1.00 85.12 92 ALA A N 1
ATOM 677 C CA . ALA A 1 92 ? 5.665 -12.151 5.227 1.00 85.12 92 ALA A CA 1
ATOM 678 C C . ALA A 1 92 ? 5.917 -11.637 3.794 1.00 85.12 92 ALA A C 1
ATOM 680 O O . ALA A 1 92 ? 6.410 -12.382 2.952 1.00 85.12 92 ALA A O 1
ATOM 681 N N . ALA A 1 93 ? 5.553 -10.382 3.515 1.00 88.38 93 ALA A N 1
ATOM 682 C CA . ALA A 1 93 ? 5.800 -9.695 2.253 1.00 88.38 93 ALA A CA 1
ATOM 683 C C . ALA A 1 93 ? 5.816 -8.180 2.487 1.00 88.38 93 ALA A C 1
ATOM 685 O O . ALA A 1 93 ? 5.168 -7.683 3.411 1.00 88.38 93 ALA A O 1
ATOM 686 N N . GLY A 1 94 ? 6.527 -7.446 1.638 1.00 93.06 94 GLY A N 1
ATOM 687 C CA . GLY A 1 94 ? 6.621 -5.992 1.688 1.00 93.06 94 GLY A CA 1
ATOM 688 C C . GLY A 1 94 ? 7.616 -5.455 2.699 1.00 93.06 94 GLY A C 1
ATOM 689 O O . GLY A 1 94 ? 7.433 -4.321 3.134 1.00 93.06 94 GLY A O 1
ATOM 690 N N . GLN A 1 95 ? 8.652 -6.215 3.068 1.00 92.62 95 GLN A N 1
ATOM 691 C CA . GLN A 1 95 ? 9.600 -5.812 4.118 1.00 92.62 95 GLN A CA 1
ATOM 692 C C . GLN A 1 95 ? 10.243 -4.454 3.806 1.0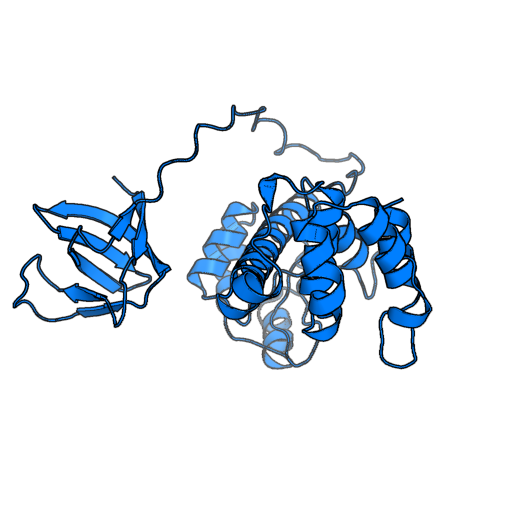0 92.62 95 GLN A C 1
ATOM 694 O O . GLN A 1 95 ? 10.326 -3.589 4.673 1.00 92.62 95 GLN A O 1
ATOM 699 N N . LEU A 1 96 ? 10.598 -4.226 2.536 1.00 93.69 96 LEU A N 1
ATOM 700 C CA . LEU A 1 96 ? 11.153 -2.955 2.067 1.00 93.69 96 LEU A CA 1
ATOM 701 C C . LEU A 1 96 ? 10.241 -1.762 2.389 1.00 93.69 96 LEU A C 1
ATOM 703 O O . LEU A 1 96 ? 10.705 -0.752 2.916 1.00 93.69 96 LEU A O 1
ATOM 707 N N . THR A 1 97 ? 8.952 -1.870 2.061 1.00 95.00 97 THR A N 1
ATOM 708 C CA . THR A 1 97 ? 7.980 -0.805 2.335 1.00 95.00 97 THR A CA 1
ATOM 709 C C . THR A 1 97 ? 7.708 -0.718 3.826 1.00 95.00 97 THR A C 1
ATOM 711 O O . THR A 1 97 ? 7.728 0.377 4.376 1.00 95.00 97 THR A O 1
ATOM 714 N N . PHE A 1 98 ? 7.526 -1.853 4.504 1.00 93.19 98 PHE A N 1
ATOM 715 C CA . PHE A 1 98 ? 7.295 -1.890 5.942 1.00 93.19 98 PHE A CA 1
ATOM 716 C C . PHE A 1 98 ? 8.370 -1.088 6.673 1.00 93.19 98 PHE A C 1
ATOM 718 O O . PHE A 1 98 ? 8.033 -0.108 7.332 1.00 93.19 98 PHE A O 1
ATOM 725 N N . ASP A 1 99 ? 9.650 -1.396 6.465 1.00 88.62 99 ASP A N 1
ATOM 726 C CA . ASP A 1 99 ? 10.787 -0.743 7.131 1.00 88.62 99 ASP A CA 1
ATOM 727 C C . ASP A 1 99 ? 10.945 0.741 6.805 1.00 88.62 99 ASP A C 1
ATOM 729 O O . ASP A 1 99 ? 11.601 1.479 7.543 1.00 88.62 99 ASP A O 1
ATOM 733 N N . ALA A 1 100 ? 10.378 1.185 5.689 1.00 87.56 100 ALA A N 1
ATOM 734 C CA . ALA A 1 100 ? 10.540 2.541 5.202 1.00 87.56 100 ALA A CA 1
ATOM 735 C C . ALA A 1 100 ? 9.343 3.457 5.526 1.00 87.56 100 ALA A C 1
ATOM 737 O O . ALA A 1 100 ? 9.487 4.679 5.445 1.00 87.56 100 ALA A O 1
ATOM 738 N N . GLU A 1 101 ? 8.196 2.892 5.920 1.00 88.00 101 GLU A N 1
ATOM 739 C CA . GLU A 1 101 ? 6.957 3.617 6.254 1.00 88.00 101 GLU A CA 1
ATOM 740 C C . GLU A 1 101 ? 6.741 3.847 7.762 1.00 88.00 101 GLU A C 1
AT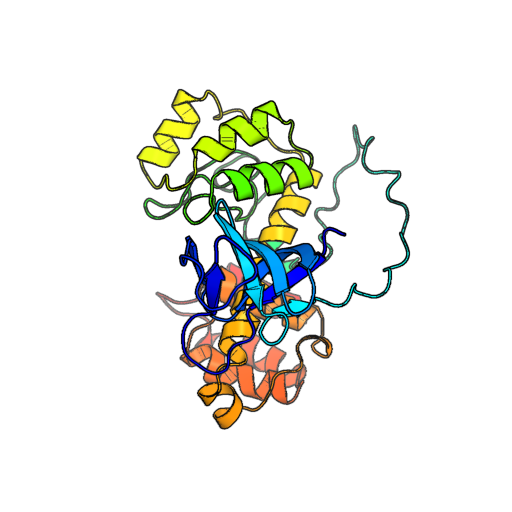OM 742 O O . GLU A 1 101 ? 5.711 4.385 8.170 1.00 88.00 101 GLU A O 1
ATOM 747 N N . GLY A 1 102 ? 7.691 3.469 8.621 1.00 82.88 102 GLY A N 1
ATOM 748 C CA . GLY A 1 102 ? 7.574 3.731 10.055 1.00 82.88 102 GLY A CA 1
ATOM 749 C C . GLY A 1 102 ? 8.810 3.371 10.871 1.00 82.88 102 GLY A C 1
ATOM 750 O O . GLY A 1 102 ? 9.693 2.646 10.421 1.00 82.88 102 GLY A O 1
ATOM 751 N N . MET A 1 103 ? 8.853 3.878 12.102 1.00 78.38 103 MET A N 1
ATOM 752 C CA . MET A 1 103 ? 9.880 3.561 13.096 1.00 78.38 103 MET A CA 1
ATOM 753 C C . MET A 1 103 ? 9.224 3.155 14.417 1.00 78.38 103 MET A C 1
ATOM 755 O O . MET A 1 103 ? 8.126 3.602 14.737 1.00 78.38 103 MET A O 1
ATOM 759 N N . GLU A 1 104 ? 9.917 2.338 15.207 1.00 82.06 104 GLU A N 1
ATOM 760 C CA . GLU A 1 104 ? 9.436 1.911 16.532 1.00 82.06 104 GLU A CA 1
ATOM 761 C C . GLU A 1 104 ? 9.974 2.780 17.668 1.00 82.06 104 GLU A C 1
ATOM 763 O O . GLU A 1 104 ? 9.463 2.746 18.788 1.00 82.06 104 GLU A O 1
ATOM 768 N N . GLN A 1 105 ? 10.966 3.620 17.373 1.00 78.81 105 GLN A N 1
ATOM 769 C CA . GLN A 1 105 ? 11.358 4.687 18.275 1.00 78.81 105 GLN A CA 1
ATOM 770 C C . GLN A 1 105 ? 10.215 5.703 18.369 1.00 78.81 105 GLN A C 1
ATOM 772 O O . GLN A 1 105 ? 9.758 6.237 17.355 1.00 78.81 105 GLN A O 1
ATOM 777 N N . ARG A 1 106 ? 9.756 5.979 19.597 1.00 78.69 106 ARG A N 1
ATOM 778 C CA . ARG A 1 106 ? 8.734 7.003 19.847 1.00 78.69 106 ARG A CA 1
ATOM 779 C C . ARG A 1 106 ? 9.206 8.346 19.292 1.00 78.69 106 ARG A C 1
ATOM 781 O O . ARG A 1 106 ? 10.334 8.768 19.537 1.00 78.69 106 ARG A O 1
ATOM 788 N N . GLY A 1 107 ? 8.333 9.013 18.548 1.00 75.88 107 GLY A N 1
ATOM 789 C CA . GLY A 1 107 ? 8.647 10.262 17.870 1.00 75.88 107 GLY A CA 1
ATOM 790 C C . GLY A 1 107 ? 7.775 10.463 16.639 1.00 75.88 107 GLY A C 1
ATOM 791 O O . GLY A 1 107 ? 6.743 9.815 16.478 1.00 75.88 107 GLY A O 1
ATOM 792 N N . ARG A 1 108 ? 8.215 11.355 15.748 1.00 69.50 108 ARG A N 1
ATOM 793 C CA . ARG A 1 108 ? 7.452 11.794 14.568 1.00 69.50 108 ARG A CA 1
ATOM 794 C C . ARG A 1 108 ? 7.013 10.658 13.635 1.00 69.50 108 ARG A C 1
ATOM 796 O O . ARG A 1 108 ? 5.988 10.793 12.981 1.00 69.50 108 ARG A O 1
ATOM 803 N N . TYR A 1 109 ? 7.788 9.576 13.562 1.00 73.38 109 TYR A N 1
ATOM 804 C CA . TYR A 1 109 ? 7.559 8.448 12.649 1.00 73.38 109 TYR A CA 1
ATOM 805 C C . TYR A 1 109 ? 7.030 7.190 13.350 1.00 73.38 109 TYR A C 1
ATOM 807 O O . TYR A 1 109 ? 7.004 6.110 12.755 1.00 73.38 109 TYR A O 1
ATOM 815 N N . PHE A 1 110 ? 6.615 7.318 14.613 1.00 81.50 110 PHE A N 1
ATOM 816 C CA . PHE A 1 110 ? 5.999 6.224 15.346 1.00 81.50 110 PHE A CA 1
ATOM 817 C C . PHE A 1 110 ? 4.558 6.016 14.874 1.00 81.50 110 PHE A C 1
ATOM 819 O O . PHE A 1 110 ? 3.695 6.866 15.083 1.00 81.50 110 PHE A O 1
ATOM 826 N N . SER A 1 111 ? 4.297 4.876 14.238 1.00 89.38 111 SER A N 1
ATOM 827 C CA . SER A 1 111 ? 3.072 4.643 13.459 1.00 89.38 111 SER A CA 1
ATOM 828 C C . SER A 1 111 ? 2.001 3.822 14.184 1.00 89.38 111 SER A C 1
ATOM 830 O O . SER A 1 111 ? 0.864 3.764 13.719 1.00 89.38 111 SER A O 1
ATOM 832 N N . ARG A 1 112 ? 2.299 3.249 15.362 1.00 92.62 112 ARG A N 1
ATOM 833 C CA . ARG A 1 112 ? 1.323 2.459 16.143 1.00 92.62 112 ARG A CA 1
ATOM 834 C C . ARG A 1 112 ? 0.240 3.298 16.841 1.00 92.62 112 ARG A C 1
ATOM 836 O O . ARG A 1 112 ? -0.680 2.713 17.405 1.00 92.62 112 ARG A O 1
ATOM 843 N N . HIS A 1 113 ? 0.304 4.630 16.763 1.00 92.00 113 HIS A N 1
ATOM 844 C CA . HIS A 1 113 ? -0.792 5.524 17.164 1.00 92.00 113 HIS A CA 1
ATOM 845 C C . HIS A 1 113 ? -1.595 5.993 15.945 1.00 92.00 113 HIS A C 1
ATOM 847 O O . HIS A 1 113 ? -1.020 6.185 14.865 1.00 92.00 113 HIS A O 1
ATOM 853 N N . PRO A 1 114 ? -2.905 6.242 16.100 1.00 94.38 114 PRO A N 1
ATOM 854 C CA . PRO A 1 114 ? -3.690 6.858 15.048 1.00 94.38 114 PRO A CA 1
ATOM 855 C C . PRO A 1 114 ? -3.210 8.288 14.798 1.00 94.38 114 PRO A C 1
ATOM 857 O O . PRO A 1 114 ? -2.985 9.064 15.727 1.00 94.38 114 PRO A O 1
ATOM 860 N N . HIS A 1 115 ? -3.059 8.647 13.530 1.00 93.00 115 HIS A N 1
ATOM 861 C CA . HIS A 1 115 ? -2.576 9.961 13.115 1.00 93.00 115 HIS A CA 1
ATOM 862 C C . HIS A 1 115 ? -3.139 10.334 11.741 1.00 93.00 115 HIS A C 1
ATOM 864 O O . HIS A 1 115 ? -3.814 9.538 11.096 1.00 93.00 115 HIS A O 1
ATOM 870 N N . VAL A 1 116 ? -2.875 11.562 11.293 1.00 92.81 116 VAL A N 1
ATOM 871 C CA . VAL A 1 116 ? -3.255 12.050 9.959 1.00 92.81 116 VAL A CA 1
ATOM 872 C C . VAL A 1 116 ? -1.998 12.611 9.282 1.00 92.81 116 VAL A C 1
ATOM 874 O O . VAL A 1 116 ? -1.596 13.729 9.617 1.00 92.81 116 VAL A O 1
ATOM 877 N N . PRO A 1 117 ? -1.338 11.848 8.383 1.00 84.12 117 PRO A N 1
ATOM 878 C CA . PRO A 1 117 ? -0.034 12.215 7.816 1.00 84.12 117 PRO A CA 1
ATOM 879 C C . PRO A 1 117 ? -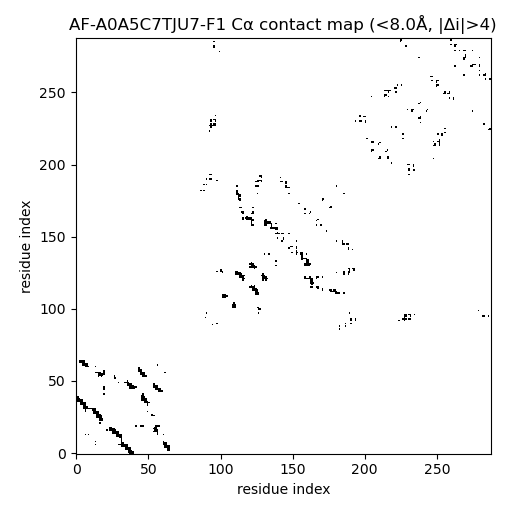0.013 13.538 7.039 1.00 84.12 117 PRO A C 1
ATOM 881 O O . PRO A 1 117 ? 0.948 14.300 7.134 1.00 84.12 117 PRO A O 1
ATOM 884 N N . THR A 1 118 ? -1.062 13.808 6.259 1.00 84.31 118 THR A N 1
ATOM 885 C CA . THR A 1 118 ? -1.206 15.017 5.432 1.00 84.31 118 THR A CA 1
ATOM 886 C C . THR A 1 118 ? -2.639 15.529 5.483 1.00 84.31 118 THR A C 1
ATOM 888 O O . THR A 1 118 ? -3.542 14.797 5.880 1.00 84.31 118 THR A O 1
ATOM 891 N N . ASP A 1 119 ? -2.890 16.752 5.013 1.00 83.50 119 ASP A N 1
ATOM 892 C CA . ASP A 1 119 ? -4.256 17.293 4.977 1.00 83.50 119 ASP A CA 1
ATOM 893 C C . ASP A 1 119 ? -5.171 16.579 3.970 1.00 83.50 119 ASP A C 1
ATOM 895 O O . ASP A 1 119 ? -6.394 16.630 4.090 1.00 83.50 119 ASP A O 1
ATOM 899 N N . SER A 1 120 ? -4.581 15.850 3.019 1.00 84.44 120 SER A N 1
ATOM 900 C CA . SER A 1 120 ? -5.323 14.970 2.119 1.00 84.44 120 SER A CA 1
ATOM 901 C C . SER A 1 120 ? -5.574 13.580 2.713 1.00 84.44 120 SER A C 1
ATOM 903 O O . SER A 1 120 ? -6.496 12.905 2.270 1.00 84.44 120 SER A O 1
ATOM 905 N N . SER A 1 121 ? -4.793 13.140 3.702 1.00 87.00 121 SER A N 1
ATOM 906 C CA . SER A 1 121 ? -4.881 11.794 4.285 1.00 87.00 121 SER A CA 1
ATOM 907 C C . SER A 1 121 ? -6.059 11.652 5.241 1.00 87.00 121 SER A C 1
ATOM 909 O O . SER A 1 121 ? -6.514 12.636 5.831 1.00 87.00 121 SER A O 1
ATOM 911 N N . GLY A 1 122 ? -6.529 10.418 5.408 1.00 95.31 122 GLY A N 1
ATOM 912 C CA . GLY A 1 122 ? -7.501 10.056 6.428 1.00 95.31 122 GLY A CA 1
ATOM 913 C C . GLY A 1 122 ? -6.883 9.841 7.799 1.00 95.31 122 GLY A C 1
ATOM 914 O O . GLY A 1 122 ? -5.710 10.130 8.037 1.00 95.31 122 GLY A O 1
ATOM 915 N N . VAL A 1 123 ? -7.696 9.304 8.709 1.00 96.88 123 VAL A N 1
ATOM 916 C CA . VAL A 1 123 ? -7.173 8.684 9.930 1.00 96.88 123 VAL A CA 1
ATOM 917 C C . VAL A 1 123 ? -6.410 7.426 9.519 1.00 96.88 123 VAL A C 1
ATOM 919 O O . VAL A 1 123 ? -6.977 6.518 8.910 1.00 96.88 123 VAL A O 1
ATOM 922 N N . THR A 1 124 ? -5.125 7.391 9.849 1.00 96.31 124 THR A N 1
ATOM 923 C CA . THR A 1 124 ? -4.197 6.312 9.510 1.00 96.31 124 THR A CA 1
ATOM 924 C C . THR A 1 124 ? -3.745 5.608 10.779 1.00 96.31 124 THR A C 1
ATOM 926 O O . THR A 1 124 ? -3.416 6.261 11.771 1.00 96.31 124 THR A O 1
ATOM 929 N N . LEU A 1 125 ? -3.715 4.275 10.748 1.00 96.31 125 LEU A N 1
ATOM 930 C CA . LEU A 1 125 ? -3.263 3.442 11.862 1.00 96.31 125 LEU A CA 1
ATOM 931 C C . LEU A 1 125 ? -2.184 2.457 11.396 1.00 96.31 125 LEU A C 1
ATOM 933 O O . LEU A 1 125 ? -2.343 1.786 10.381 1.00 96.31 125 LEU A O 1
ATOM 937 N N . GLY A 1 126 ? -1.077 2.352 12.129 1.00 94.81 126 GLY A N 1
ATOM 938 C CA . GLY A 1 126 ? 0.065 1.557 11.686 1.00 94.81 126 GLY A CA 1
ATOM 939 C C . GLY A 1 126 ? 0.714 2.130 10.422 1.00 94.81 126 GLY A C 1
ATOM 940 O O . GLY A 1 126 ? 0.589 3.315 10.099 1.00 94.81 126 GLY A O 1
ATOM 941 N N . ARG A 1 127 ? 1.417 1.270 9.685 1.00 92.56 127 ARG A N 1
ATOM 942 C CA . ARG A 1 127 ? 2.169 1.651 8.483 1.00 92.56 127 ARG A CA 1
ATOM 943 C C . ARG A 1 127 ? 1.251 1.652 7.259 1.00 92.56 127 ARG A C 1
ATOM 945 O O . ARG A 1 127 ? 1.203 0.685 6.505 1.00 92.56 127 ARG A O 1
ATOM 952 N N . GLY A 1 128 ? 0.477 2.726 7.100 1.00 89.44 128 GLY A N 1
ATOM 953 C CA . GLY A 1 128 ? -0.236 3.015 5.850 1.00 89.44 128 GLY A CA 1
ATOM 954 C C . GLY A 1 128 ? -1.697 2.595 5.753 1.00 89.44 128 GLY A C 1
ATOM 955 O O . GLY A 1 128 ? -2.302 2.795 4.699 1.00 89.44 128 GLY A O 1
ATOM 956 N N . TYR A 1 129 ? -2.295 2.037 6.808 1.00 95.88 129 TYR A N 1
ATOM 957 C CA . TYR A 1 129 ? -3.721 1.713 6.780 1.00 95.88 129 TYR A CA 1
ATOM 958 C C . TYR A 1 129 ? -4.560 2.992 6.939 1.00 95.88 129 TYR A C 1
ATOM 960 O O . TYR A 1 129 ? -4.879 3.413 8.050 1.00 95.88 129 TYR A O 1
ATOM 968 N N . ASP A 1 130 ? -4.861 3.637 5.810 1.00 95.00 130 ASP A N 1
ATOM 969 C CA . ASP A 1 130 ? -5.649 4.872 5.717 1.00 95.00 130 ASP A CA 1
ATOM 970 C C . ASP A 1 130 ? -7.148 4.567 5.545 1.00 95.00 130 ASP A C 1
ATOM 972 O O . ASP A 1 130 ? -7.548 3.724 4.724 1.00 95.00 130 ASP A O 1
ATOM 976 N N . MET A 1 131 ? -7.972 5.251 6.342 1.00 96.38 131 MET A N 1
ATOM 977 C CA . MET A 1 131 ? -9.418 5.036 6.446 1.00 96.38 131 MET A CA 1
ATOM 978 C C . MET A 1 131 ? -10.268 5.966 5.563 1.00 96.38 131 MET A C 1
ATOM 980 O O . MET A 1 131 ? -11.481 5.767 5.493 1.00 96.38 131 MET A O 1
ATOM 984 N N . ARG A 1 132 ? -9.682 6.952 4.865 1.00 92.44 132 ARG A N 1
ATOM 985 C CA . ARG A 1 132 ? -10.423 7.963 4.084 1.00 92.44 132 ARG A CA 1
ATOM 986 C C . ARG A 1 132 ? -11.309 7.331 3.018 1.00 92.44 132 ARG A C 1
ATOM 988 O O . ARG A 1 132 ? -12.505 7.587 2.972 1.00 92.44 132 ARG A O 1
ATOM 995 N N . ASP A 1 133 ? -10.727 6.471 2.188 1.00 88.62 133 ASP A N 1
ATOM 996 C CA . ASP A 1 133 ? -11.407 5.894 1.019 1.00 88.62 133 ASP A CA 1
ATOM 997 C C . ASP A 1 133 ? -12.069 4.537 1.328 1.00 88.62 133 ASP A C 1
ATOM 999 O O . ASP A 1 133 ? -12.452 3.793 0.421 1.00 88.62 133 ASP A O 1
ATOM 1003 N N . LYS A 1 134 ? -12.180 4.179 2.614 1.00 90.94 134 LYS A N 1
ATOM 1004 C CA . LYS A 1 134 ? -12.781 2.925 3.079 1.00 90.94 134 LYS A CA 1
ATOM 1005 C C . LYS A 1 134 ? -14.182 3.172 3.620 1.00 90.94 134 LYS A C 1
ATOM 1007 O O . LYS A 1 134 ? -14.481 4.212 4.197 1.00 90.94 134 LYS A O 1
ATOM 1012 N N . THR A 1 135 ? -15.052 2.177 3.463 1.00 95.62 135 THR A N 1
ATOM 1013 C CA . THR A 1 135 ? -16.375 2.214 4.100 1.00 95.62 135 THR A CA 1
ATOM 1014 C C . THR A 1 135 ? -16.261 1.885 5.593 1.00 95.62 135 THR A C 1
ATOM 1016 O O . THR A 1 135 ? -15.351 1.141 5.974 1.00 95.62 135 THR A O 1
ATOM 1019 N N . PRO A 1 136 ? -17.206 2.336 6.442 1.00 96.00 136 PRO A N 1
ATOM 1020 C CA . PRO A 1 136 ? -17.229 1.959 7.857 1.00 96.00 136 PRO A CA 1
ATOM 1021 C C . PRO A 1 136 ? -17.194 0.442 8.074 1.00 96.00 136 PRO A C 1
ATOM 1023 O O . PRO A 1 136 ? -16.473 -0.049 8.938 1.00 96.00 136 PRO A O 1
ATOM 1026 N N . ALA A 1 137 ? -17.932 -0.311 7.250 1.00 94.69 137 ALA A N 1
ATOM 1027 C CA . ALA A 1 137 ? -17.986 -1.767 7.330 1.00 94.69 137 ALA A CA 1
ATOM 1028 C C . ALA A 1 137 ? -16.623 -2.415 7.043 1.00 94.69 137 ALA A C 1
ATOM 1030 O O . ALA A 1 137 ? -16.215 -3.310 7.777 1.00 94.69 137 ALA A O 1
ATOM 1031 N N . MET A 1 138 ? -15.900 -1.935 6.023 1.00 91.94 138 MET A N 1
ATOM 1032 C CA . MET A 1 138 ? -14.548 -2.419 5.723 1.00 91.94 138 MET A CA 1
ATOM 1033 C C . MET A 1 138 ? -13.592 -2.137 6.878 1.00 91.94 138 MET A C 1
ATOM 1035 O O . MET A 1 138 ? -12.922 -3.052 7.336 1.00 91.94 138 MET A O 1
ATOM 1039 N N . ILE A 1 139 ? -13.590 -0.903 7.398 1.00 93.38 139 ILE A N 1
ATOM 1040 C CA . ILE A 1 139 ? -12.726 -0.536 8.526 1.00 93.38 139 ILE A CA 1
ATOM 1041 C C . ILE A 1 139 ? -12.997 -1.445 9.720 1.00 93.38 139 ILE A C 1
ATOM 1043 O O . ILE A 1 139 ? -12.068 -1.996 10.299 1.00 93.38 139 ILE A O 1
ATOM 1047 N N . HIS A 1 140 ? -14.268 -1.641 10.064 1.00 94.88 140 HIS A N 1
ATOM 1048 C CA . HIS A 1 140 ? -14.654 -2.506 11.168 1.00 94.88 140 HIS A CA 1
ATOM 1049 C C . HIS A 1 140 ? -14.153 -3.949 10.984 1.00 94.88 140 HIS A C 1
ATOM 1051 O O . HIS A 1 140 ? -13.545 -4.512 11.893 1.00 94.88 140 HIS A O 1
ATOM 1057 N N . THR A 1 141 ? -14.393 -4.546 9.813 1.00 94.44 141 THR A N 1
ATOM 1058 C CA . THR A 1 141 ? -13.978 -5.923 9.506 1.00 94.44 141 THR A CA 1
ATOM 1059 C C . THR A 1 141 ? -12.461 -6.087 9.527 1.00 94.44 141 THR A C 1
ATOM 1061 O O . THR A 1 141 ? -11.969 -7.020 10.157 1.00 94.44 141 THR A O 1
ATOM 1064 N N . ASP A 1 142 ? -11.729 -5.177 8.890 1.00 92.81 142 ASP A N 1
ATOM 1065 C CA . ASP A 1 142 ? -10.270 -5.230 8.792 1.00 92.81 142 ASP A CA 1
ATOM 1066 C C . ASP A 1 142 ? -9.622 -5.117 10.179 1.00 92.81 142 ASP A C 1
ATOM 1068 O O . ASP A 1 142 ? -8.777 -5.932 10.545 1.00 92.81 142 ASP A O 1
ATOM 1072 N N . LEU A 1 143 ? -10.070 -4.163 11.004 1.00 94.25 143 LEU A N 1
ATOM 1073 C CA . LEU A 1 143 ? -9.526 -3.969 12.350 1.00 94.25 143 LEU A CA 1
ATOM 1074 C C . LEU A 1 143 ? -9.801 -5.167 13.271 1.00 94.25 143 LEU A C 1
ATOM 1076 O O . LEU A 1 143 ? -8.918 -5.561 14.036 1.00 94.25 143 LEU A O 1
ATOM 1080 N N . LEU A 1 144 ? -10.987 -5.779 13.179 1.00 92.25 144 LEU A N 1
ATOM 1081 C CA . LEU A 1 144 ? -11.289 -7.021 13.896 1.00 92.25 144 LEU A CA 1
ATOM 1082 C C . LEU A 1 144 ? -10.386 -8.174 13.447 1.00 92.25 144 LEU A C 1
ATOM 1084 O O . LEU A 1 144 ? -9.858 -8.897 14.290 1.00 92.25 144 LEU A O 1
ATOM 1088 N N . ALA A 1 145 ? -10.179 -8.333 12.137 1.00 88.00 145 ALA A N 1
ATOM 1089 C CA . ALA A 1 145 ? -9.304 -9.368 11.589 1.00 88.00 145 ALA A CA 1
ATOM 1090 C C . ALA A 1 145 ? -7.841 -9.186 12.025 1.00 88.00 145 ALA A C 1
ATOM 1092 O O . ALA A 1 145 ? -7.118 -10.166 12.194 1.00 88.00 145 ALA A O 1
ATOM 1093 N N . CYS A 1 146 ? -7.414 -7.944 12.266 1.00 87.81 146 CYS A N 1
ATOM 1094 C CA . CYS A 1 146 ? -6.098 -7.639 12.823 1.00 87.81 146 CYS A CA 1
ATOM 1095 C C . CYS A 1 146 ? -6.011 -7.830 14.345 1.00 87.81 146 CYS A C 1
ATOM 1097 O O . CYS A 1 146 ? -4.930 -7.667 14.902 1.00 87.81 146 CYS A O 1
ATOM 1099 N N . GLY A 1 147 ? -7.107 -8.182 15.025 1.00 88.06 147 GLY A N 1
ATOM 1100 C CA . GLY A 1 147 ? -7.128 -8.459 16.461 1.00 88.06 147 GLY A CA 1
ATOM 1101 C C . GLY A 1 147 ? -7.388 -7.240 17.347 1.00 88.06 147 GLY A C 1
ATOM 1102 O O . GLY A 1 147 ? -7.026 -7.266 18.524 1.00 88.06 147 GLY A O 1
ATOM 1103 N N . LEU A 1 148 ? -7.975 -6.158 16.821 1.00 93.50 148 LEU A N 1
ATOM 1104 C CA . LEU A 1 148 ? -8.511 -5.080 17.659 1.00 93.50 148 LEU A CA 1
ATOM 1105 C C . LEU A 1 148 ? -9.850 -5.511 18.277 1.00 93.50 148 LEU A C 1
ATOM 1107 O O . LEU A 1 148 ? -10.567 -6.350 17.734 1.00 93.50 148 LEU A O 1
ATOM 1111 N N . SER A 1 149 ? -10.209 -4.915 19.415 1.00 93.69 149 SER A N 1
ATOM 1112 C CA . SER A 1 149 ? -11.499 -5.186 20.056 1.00 93.69 149 SER A CA 1
ATOM 1113 C C . SER A 1 149 ? -12.668 -4.664 19.215 1.00 93.69 149 SER A C 1
ATOM 1115 O O . SER A 1 149 ? -12.540 -3.666 18.504 1.00 93.69 149 SER A O 1
ATOM 1117 N N . THR A 1 150 ? -13.846 -5.276 19.359 1.00 93.38 150 THR A N 1
ATOM 1118 C CA . THR A 1 150 ? -15.083 -4.819 18.699 1.00 93.38 150 THR A CA 1
ATOM 1119 C C . THR A 1 150 ? -15.396 -3.357 19.001 1.00 93.38 150 THR A C 1
ATOM 1121 O O . THR A 1 150 ? -15.802 -2.618 18.110 1.00 93.38 150 THR A O 1
ATOM 1124 N N . ALA A 1 151 ? -15.154 -2.912 20.238 1.00 93.75 151 ALA A N 1
ATOM 1125 C CA . ALA A 1 151 ? -15.346 -1.519 20.625 1.00 93.75 151 ALA A CA 1
ATOM 1126 C C . ALA A 1 151 ? -14.400 -0.579 19.860 1.00 93.75 151 ALA A C 1
ATOM 1128 O O . ALA A 1 151 ? -14.855 0.406 19.277 1.00 93.75 151 ALA A O 1
ATOM 1129 N N . ALA A 1 152 ? -13.105 -0.908 19.801 1.00 94.25 152 ALA A N 1
ATOM 1130 C CA . ALA A 1 152 ? -12.127 -0.113 19.063 1.00 94.25 152 ALA A CA 1
ATOM 1131 C C . ALA A 1 152 ? -12.440 -0.099 17.559 1.00 94.25 152 ALA A C 1
ATOM 1133 O O . ALA A 1 152 ? -12.488 0.969 16.952 1.00 94.25 152 ALA A O 1
ATOM 1134 N N . ALA A 1 153 ? -12.730 -1.260 16.965 1.00 93.75 153 ALA A N 1
ATOM 1135 C CA . ALA A 1 153 ? -13.082 -1.375 15.552 1.00 93.75 153 ALA A CA 1
ATOM 1136 C C . ALA A 1 153 ? -14.336 -0.553 15.198 1.00 93.75 153 ALA A C 1
ATOM 1138 O O . ALA A 1 153 ? -14.336 0.180 14.209 1.00 93.75 153 ALA A O 1
ATOM 1139 N N . ALA A 1 154 ? -15.385 -0.610 16.028 1.00 95.56 154 ALA A N 1
ATOM 1140 C CA . ALA A 1 154 ? -16.604 0.183 15.850 1.00 95.56 154 ALA A CA 1
ATOM 1141 C C . ALA A 1 154 ? -16.361 1.687 16.004 1.00 95.56 154 ALA A C 1
ATOM 1143 O O . ALA A 1 154 ? -16.995 2.491 15.319 1.00 95.56 154 ALA A O 1
ATOM 1144 N N . GLN A 1 155 ? -15.438 2.078 16.881 1.00 96.44 155 GLN A N 1
ATOM 1145 C CA . GLN A 1 155 ? -15.050 3.470 17.040 1.00 96.44 155 GLN A CA 1
ATOM 1146 C C . GLN A 1 155 ? -14.301 3.973 15.804 1.00 96.44 155 GLN A C 1
ATOM 1148 O O . GLN A 1 155 ? -14.742 4.944 15.198 1.00 96.44 155 GLN A O 1
ATOM 1153 N N . PHE A 1 156 ? -13.247 3.282 15.365 1.00 97.31 156 PHE A N 1
ATOM 1154 C CA . PHE A 1 156 ? -12.481 3.654 14.170 1.00 97.31 156 PHE A CA 1
ATOM 1155 C C . PHE A 1 156 ? -13.297 3.603 12.874 1.00 97.31 156 PHE A C 1
ATOM 1157 O O . PHE A 1 156 ? -13.057 4.408 11.982 1.00 97.31 156 PHE A O 1
ATOM 1164 N N . ALA A 1 157 ? -14.308 2.737 12.769 1.00 96.75 157 ALA A N 1
ATOM 1165 C CA . ALA A 1 157 ? -15.206 2.706 11.612 1.00 96.75 157 ALA A CA 1
ATOM 1166 C C . ALA A 1 157 ? -15.912 4.050 11.350 1.00 96.75 157 ALA A C 1
ATOM 1168 O O . ALA A 1 157 ? -16.235 4.367 10.206 1.00 96.75 157 ALA A O 1
ATOM 1169 N N . LYS A 1 158 ? -16.106 4.870 12.391 1.00 97.25 158 LYS A N 1
ATOM 1170 C CA . LYS A 1 158 ? -16.672 6.225 12.284 1.00 97.25 158 LYS A CA 1
ATOM 1171 C C . LYS A 1 158 ? -15.713 7.233 11.636 1.00 97.25 158 LYS A C 1
ATOM 1173 O O . LYS A 1 158 ? -16.149 8.323 11.288 1.00 97.25 158 LYS A O 1
ATOM 1178 N N . ALA A 1 159 ? -14.437 6.881 11.464 1.00 96.94 159 ALA A N 1
ATOM 1179 C CA . ALA A 1 159 ? -13.447 7.712 10.785 1.00 96.94 159 ALA A CA 1
ATOM 1180 C C . ALA A 1 159 ? -13.536 7.643 9.249 1.00 96.94 159 ALA A C 1
ATOM 1182 O O . ALA A 1 159 ? -12.820 8.377 8.568 1.00 96.94 159 ALA A O 1
ATOM 1183 N N . ALA A 1 160 ? -14.382 6.761 8.701 1.00 96.75 160 ALA A N 1
ATOM 1184 C CA . ALA A 1 160 ? -14.579 6.612 7.262 1.00 96.75 160 ALA A CA 1
ATOM 1185 C C . ALA A 1 160 ? -14.868 7.960 6.585 1.00 96.75 160 ALA A C 1
ATOM 1187 O O . ALA A 1 160 ? -15.733 8.714 7.033 1.00 96.75 160 ALA A O 1
ATOM 1188 N N . GLY A 1 161 ? -14.164 8.258 5.492 1.00 93.69 161 GLY A N 1
ATOM 1189 C CA . GLY A 1 161 ? -14.351 9.500 4.737 1.00 93.69 161 GLY A CA 1
ATOM 1190 C C . GLY A 1 161 ? -13.783 10.762 5.390 1.00 93.69 161 GLY A C 1
ATOM 1191 O O . GLY A 1 161 ? -13.755 11.803 4.737 1.00 93.69 161 GLY A O 1
ATOM 1192 N N . LEU A 1 162 ? -13.309 10.710 6.640 1.00 95.75 162 LEU A N 1
ATOM 1193 C CA . LEU A 1 162 ? -12.673 11.862 7.280 1.00 95.75 162 LEU A CA 1
ATOM 1194 C C . LEU A 1 162 ? -11.248 12.039 6.760 1.00 95.75 162 LEU A C 1
ATOM 1196 O O . LEU A 1 162 ? -10.531 11.061 6.560 1.00 95.75 162 LEU A O 1
ATOM 1200 N N . SER A 1 163 ? -10.818 13.291 6.603 1.00 96.00 163 SER A N 1
ATOM 1201 C CA . SER A 1 163 ? -9.452 13.640 6.208 1.00 96.00 163 SER A CA 1
ATOM 1202 C C . SER A 1 163 ? -8.967 14.930 6.868 1.00 96.00 163 SER A C 1
ATOM 1204 O O . SER A 1 163 ? -9.757 15.701 7.424 1.00 96.00 163 SER A O 1
ATOM 1206 N N . GLY A 1 164 ? -7.654 15.157 6.838 1.00 94.00 164 GLY A N 1
ATOM 1207 C CA . GLY A 1 164 ? -7.019 16.396 7.286 1.00 94.00 164 GLY A CA 1
ATOM 1208 C C . GLY A 1 164 ? -7.475 16.851 8.673 1.00 94.00 164 GLY A C 1
ATOM 1209 O O . GLY A 1 164 ? -7.394 16.098 9.646 1.00 94.00 164 GLY A O 1
ATOM 1210 N N . ALA A 1 165 ? -7.963 18.089 8.778 1.00 93.62 165 ALA A N 1
ATOM 1211 C CA . ALA A 1 165 ? -8.419 18.661 10.046 1.00 93.62 165 ALA A CA 1
ATOM 1212 C C . ALA A 1 165 ? -9.568 17.865 10.695 1.00 93.62 165 ALA A C 1
ATOM 1214 O O . ALA A 1 165 ? -9.563 17.686 11.912 1.00 93.62 165 ALA A O 1
ATOM 1215 N N . ALA A 1 166 ? -10.506 17.330 9.905 1.00 95.69 166 ALA A N 1
ATOM 1216 C CA . ALA A 1 166 ? -11.617 16.531 10.424 1.00 95.69 166 ALA A CA 1
ATOM 1217 C C . ALA A 1 166 ? -11.132 15.194 11.005 1.00 95.69 166 ALA A C 1
ATOM 1219 O O . ALA A 1 166 ? -11.567 14.795 12.084 1.00 95.69 166 ALA A O 1
ATOM 1220 N N . GLY A 1 167 ? -10.171 14.538 10.343 1.00 96.62 167 GLY A N 1
ATOM 1221 C CA . GLY A 1 167 ? -9.527 13.330 10.869 1.00 96.62 167 GLY A CA 1
ATOM 1222 C C . GLY A 1 167 ? -8.741 13.598 12.160 1.00 96.62 167 GLY A C 1
ATOM 1223 O O . GLY A 1 167 ? -8.843 12.836 13.120 1.00 96.62 167 GLY A O 1
ATOM 1224 N N . LYS A 1 168 ? -8.008 14.719 12.228 1.00 93.75 168 LYS A N 1
ATOM 1225 C CA . LYS A 1 168 ? -7.278 15.140 13.440 1.00 93.75 168 LYS A CA 1
ATOM 1226 C C . LYS A 1 168 ? -8.244 15.394 14.603 1.00 93.75 168 LYS A C 1
ATOM 1228 O O . LYS A 1 168 ? -8.024 14.897 15.705 1.00 93.75 168 LYS A O 1
ATOM 1233 N N . ALA A 1 169 ? -9.338 16.117 14.347 1.00 93.62 169 ALA A N 1
ATOM 1234 C CA . ALA A 1 169 ? -10.375 16.386 15.340 1.00 93.62 169 ALA A CA 1
ATOM 1235 C C . ALA A 1 169 ? -11.043 15.096 15.833 1.00 93.62 169 ALA A C 1
ATOM 1237 O O . ALA A 1 169 ? -11.241 14.938 17.035 1.00 93.62 169 ALA A O 1
ATOM 1238 N N . PHE A 1 170 ? -11.318 14.150 14.931 1.00 97.62 170 PHE A N 1
ATOM 1239 C CA . PHE A 1 170 ? -11.888 12.851 15.277 1.00 97.62 170 PHE A CA 1
ATOM 1240 C C . PHE A 1 170 ? -11.039 12.093 16.304 1.00 97.62 170 PHE A C 1
ATOM 1242 O O . PHE A 1 170 ? -11.591 11.583 17.280 1.00 97.62 170 PHE A O 1
ATOM 1249 N N . ILE A 1 171 ? -9.713 12.047 16.122 1.00 93.19 171 ILE A N 1
ATOM 1250 C CA . ILE A 1 171 ? -8.799 11.358 17.049 1.00 93.19 171 ILE A CA 1
ATOM 1251 C C . ILE A 1 171 ? -8.917 11.951 18.458 1.00 93.19 171 ILE A C 1
ATOM 1253 O O . ILE A 1 171 ? -9.069 11.209 19.428 1.00 93.19 171 ILE A O 1
ATOM 1257 N N . VAL A 1 172 ? -8.907 13.282 18.568 1.00 92.12 172 VAL A N 1
ATOM 1258 C CA . VAL A 1 172 ? -8.997 13.986 19.856 1.00 92.12 172 VAL A CA 1
ATOM 1259 C C . VAL A 1 172 ? -10.375 13.801 20.495 1.00 92.12 172 VAL A C 1
ATOM 1261 O O . VAL A 1 172 ? -10.465 13.389 21.646 1.00 92.12 172 VAL A O 1
ATOM 1264 N N . GLN A 1 173 ? -11.452 14.045 19.745 1.00 92.44 173 GLN A N 1
ATOM 1265 C CA . GLN A 1 173 ? -12.832 13.984 20.248 1.00 92.44 173 GLN A CA 1
ATOM 1266 C C . GLN A 1 173 ? -13.243 12.584 20.712 1.00 92.44 173 GLN A C 1
ATOM 1268 O O . GLN A 1 173 ? -14.099 12.448 21.581 1.00 92.44 173 GLN A O 1
ATOM 1273 N N . ASN A 1 174 ? -12.634 11.544 20.141 1.00 92.00 174 ASN A N 1
ATOM 1274 C CA . ASN A 1 174 ? -12.895 10.158 20.513 1.00 92.00 174 ASN A CA 1
ATOM 1275 C C . ASN A 1 174 ? -11.845 9.599 21.494 1.00 92.00 174 ASN A C 1
ATOM 1277 O O . ASN A 1 174 ? -11.817 8.394 21.722 1.00 92.00 174 ASN A O 1
ATOM 1281 N N . ASN A 1 175 ? -10.987 10.437 22.090 1.00 90.69 175 ASN A N 1
ATOM 1282 C CA . ASN A 1 175 ? -9.951 10.028 23.052 1.00 90.69 175 ASN A CA 1
ATOM 1283 C C . ASN A 1 175 ? -8.989 8.946 22.517 1.00 90.69 175 ASN A C 1
ATOM 1285 O O . ASN A 1 175 ? -8.547 8.065 23.251 1.00 90.69 175 ASN A O 1
ATOM 1289 N N . LEU A 1 176 ? -8.658 9.004 21.225 1.00 92.69 176 LEU A N 1
ATOM 1290 C CA . LEU A 1 176 ? -7.809 8.019 20.550 1.00 92.69 176 LEU A CA 1
ATOM 1291 C C . LEU A 1 176 ? -6.321 8.395 20.540 1.00 92.69 176 LEU A C 1
ATOM 1293 O O . LEU A 1 176 ? -5.507 7.599 20.087 1.00 92.69 176 LEU A O 1
ATOM 1297 N N . SER A 1 177 ? -5.936 9.570 21.043 1.00 87.69 177 SER A N 1
ATOM 1298 C CA . SER A 1 177 ? -4.549 10.061 20.981 1.00 87.69 177 SER A CA 1
ATOM 1299 C C . SER A 1 177 ? -3.523 9.131 21.644 1.00 87.69 177 SER A C 1
ATOM 1301 O O . SER A 1 177 ? -2.384 9.069 21.196 1.00 87.69 177 SER A O 1
ATOM 1303 N N . ASN A 1 178 ? -3.935 8.392 22.680 1.00 86.75 178 ASN A N 1
ATOM 1304 C CA . ASN A 1 178 ? -3.093 7.425 23.398 1.00 86.75 178 ASN A CA 1
ATOM 1305 C C . ASN A 1 178 ? -3.384 5.970 22.995 1.00 86.75 178 ASN A C 1
ATOM 1307 O O . ASN A 1 178 ? -2.897 5.042 23.638 1.00 86.75 178 ASN A O 1
ATOM 1311 N N . PHE A 1 179 ? -4.223 5.752 21.979 1.00 93.50 179 PHE A N 1
ATOM 1312 C CA . PHE A 1 179 ? -4.499 4.415 21.477 1.00 93.50 179 PHE A CA 1
ATOM 1313 C C . PHE A 1 179 ? -3.255 3.885 20.762 1.00 93.50 179 PHE A C 1
ATOM 1315 O O . PHE A 1 179 ? -2.789 4.496 19.804 1.00 93.50 179 PHE A O 1
ATOM 1322 N N . GLU A 1 180 ? -2.737 2.743 21.205 1.00 93.75 180 GLU A N 1
ATOM 1323 C CA . GLU A 1 180 ? -1.550 2.115 20.628 1.00 93.75 180 GLU A CA 1
ATOM 1324 C C . GLU A 1 180 ? -1.879 0.668 20.246 1.00 93.75 180 GLU A C 1
ATOM 1326 O O . GLU A 1 180 ? -2.358 -0.107 21.075 1.00 93.75 180 GLU A O 1
ATOM 1331 N N . ILE A 1 181 ? -1.621 0.294 18.993 1.00 93.75 181 ILE A N 1
ATOM 1332 C CA . ILE A 1 181 ? -1.704 -1.108 18.557 1.00 93.75 181 ILE A CA 1
ATOM 1333 C C . ILE A 1 181 ? -0.423 -1.869 18.907 1.00 93.75 181 ILE A C 1
ATOM 1335 O O . ILE A 1 181 ? 0.655 -1.282 19.004 1.00 93.75 181 ILE A O 1
ATOM 1339 N N . SER A 1 182 ? -0.501 -3.191 19.042 1.00 90.12 182 SER A N 1
ATOM 1340 C CA . SER A 1 182 ? 0.682 -4.044 19.204 1.00 90.12 182 SER A CA 1
ATOM 1341 C C . SER A 1 182 ? 1.513 -4.132 17.908 1.00 90.12 182 SER A C 1
ATOM 1343 O O . SER A 1 182 ? 0.987 -3.888 16.8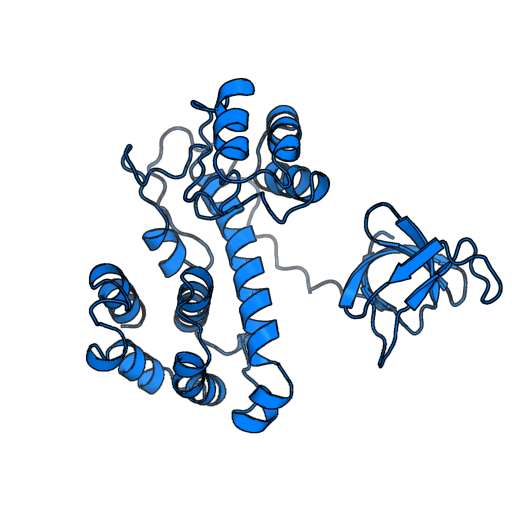16 1.00 90.12 182 SER A O 1
ATOM 1345 N N . PRO A 1 183 ? 2.803 -4.517 17.979 1.00 88.00 183 PRO A N 1
ATOM 1346 C CA . PRO A 1 183 ? 3.602 -4.818 16.788 1.00 88.00 183 PRO A CA 1
ATOM 1347 C C . PRO A 1 183 ? 2.935 -5.843 15.857 1.00 88.00 183 PRO A C 1
ATOM 1349 O O . PRO A 1 183 ? 2.849 -5.617 14.651 1.00 88.00 183 PRO A O 1
ATOM 1352 N N . GLY A 1 184 ? 2.356 -6.912 16.416 1.00 86.31 184 GLY A N 1
ATOM 1353 C CA . GLY A 1 184 ? 1.613 -7.917 15.650 1.00 86.31 184 GLY A CA 1
ATOM 1354 C C . GLY A 1 184 ? 0.392 -7.342 14.923 1.00 86.31 184 GLY A C 1
ATOM 1355 O O . GLY A 1 184 ? 0.211 -7.590 13.732 1.00 86.31 184 GLY A O 1
ATOM 1356 N N . GLN A 1 185 ? -0.401 -6.500 15.593 1.00 93.19 185 GLN A N 1
ATOM 1357 C CA . GLN A 1 185 ? -1.533 -5.797 14.971 1.00 93.19 185 GLN A CA 1
ATOM 1358 C C . GLN A 1 185 ? -1.068 -4.875 13.831 1.00 93.19 185 GLN A C 1
ATOM 1360 O O . GLN A 1 185 ? -1.697 -4.835 12.775 1.00 93.19 185 GLN A O 1
ATOM 1365 N N . GLN A 1 186 ? 0.062 -4.176 13.997 1.00 93.75 186 GLN A N 1
ATOM 1366 C CA . GLN A 1 186 ? 0.641 -3.333 12.946 1.00 93.75 186 GLN A CA 1
ATOM 1367 C C . GLN A 1 186 ? 1.055 -4.146 11.715 1.00 93.75 186 GLN A C 1
ATOM 1369 O O . GLN A 1 186 ? 0.779 -3.724 10.592 1.00 93.75 186 GLN A O 1
ATOM 1374 N N . LYS A 1 187 ? 1.694 -5.306 11.912 1.00 88.94 187 LYS A N 1
ATOM 1375 C CA . LYS A 1 187 ? 2.077 -6.215 10.820 1.00 88.94 187 LYS A CA 1
ATOM 1376 C C . LYS A 1 187 ? 0.847 -6.720 10.058 1.00 88.94 187 LYS A C 1
ATOM 1378 O O . LYS A 1 187 ? 0.853 -6.725 8.830 1.00 88.94 187 LYS A O 1
ATOM 1383 N N . LEU A 1 188 ? -0.225 -7.079 10.769 1.00 89.56 188 LEU A N 1
ATOM 1384 C CA . LEU A 1 188 ? -1.483 -7.517 10.152 1.00 89.56 188 LEU A CA 1
ATOM 1385 C C . LEU A 1 188 ? -2.156 -6.393 9.348 1.00 89.56 188 LEU A C 1
ATOM 1387 O O . LEU A 1 188 ? -2.575 -6.626 8.216 1.00 89.56 188 LEU A O 1
ATOM 1391 N N . LEU A 1 189 ? -2.197 -5.166 9.879 1.00 93.38 189 LEU A N 1
ATOM 1392 C CA . LEU A 1 189 ? -2.723 -4.008 9.143 1.00 93.38 189 LEU A CA 1
ATOM 1393 C C . LEU A 1 189 ? -1.891 -3.696 7.899 1.00 93.38 189 LEU A C 1
ATOM 1395 O O . LEU A 1 189 ? -2.440 -3.413 6.833 1.00 93.38 189 LEU A O 1
ATOM 1399 N N . PHE A 1 190 ? -0.566 -3.774 8.016 1.00 94.31 190 PHE A N 1
ATOM 1400 C CA . PHE A 1 190 ? 0.324 -3.586 6.880 1.00 94.31 190 PHE A CA 1
ATOM 1401 C C . PHE A 1 190 ? 0.091 -4.641 5.794 1.00 94.31 190 PHE A C 1
ATOM 1403 O O . PHE A 1 190 ? 0.059 -4.292 4.617 1.00 94.31 190 PHE A O 1
ATOM 1410 N N . ALA A 1 191 ? -0.143 -5.904 6.164 1.00 88.19 191 ALA A N 1
ATOM 1411 C CA . ALA A 1 191 ? -0.428 -6.964 5.200 1.00 88.19 191 ALA A CA 1
ATOM 1412 C C . ALA A 1 191 ? -1.670 -6.653 4.343 1.00 88.19 191 ALA A C 1
ATOM 1414 O O . ALA A 1 191 ? -1.637 -6.858 3.129 1.00 88.19 191 ALA A O 1
ATOM 1415 N N . LEU A 1 192 ? -2.733 -6.089 4.931 1.00 88.12 192 LEU A N 1
ATOM 1416 C CA . LEU A 1 192 ? -3.915 -5.641 4.179 1.00 88.12 192 LEU A CA 1
ATOM 1417 C C . LEU A 1 192 ? -3.561 -4.536 3.174 1.00 88.12 192 LEU A C 1
ATOM 1419 O O . LEU A 1 192 ? -3.917 -4.614 1.995 1.00 88.12 192 LEU A O 1
ATOM 1423 N N . THR A 1 193 ? -2.808 -3.529 3.622 1.00 89.81 193 THR A N 1
ATOM 1424 C CA . THR A 1 193 ? -2.344 -2.426 2.768 1.00 89.81 193 THR A CA 1
ATOM 1425 C C . THR A 1 193 ? -1.445 -2.928 1.636 1.00 89.81 193 THR A C 1
ATOM 1427 O O . THR A 1 193 ? -1.602 -2.511 0.488 1.00 89.81 193 THR A O 1
ATOM 1430 N N . TYR A 1 194 ? -0.549 -3.874 1.920 1.00 88.75 194 TYR A N 1
ATOM 1431 C CA . TYR A 1 194 ? 0.314 -4.502 0.924 1.00 88.75 194 TYR A CA 1
ATOM 1432 C C . TYR A 1 194 ? -0.509 -5.209 -0.160 1.00 88.75 194 TYR A C 1
ATOM 1434 O O . TYR A 1 194 ? -0.296 -4.963 -1.347 1.00 88.75 194 TYR A O 1
ATOM 1442 N N . GLN A 1 195 ? -1.513 -6.010 0.216 1.00 88.00 195 GLN A N 1
ATOM 1443 C CA . GLN A 1 195 ? -2.394 -6.686 -0.749 1.00 88.00 195 GLN A CA 1
ATOM 1444 C C . GLN A 1 195 ? -3.184 -5.701 -1.622 1.00 88.00 195 GLN A C 1
ATOM 1446 O O . GLN A 1 195 ? -3.363 -5.927 -2.826 1.00 88.00 195 GLN A O 1
ATOM 1451 N N . GLN A 1 196 ? -3.612 -4.570 -1.051 1.00 86.94 196 GLN A N 1
ATOM 1452 C CA . GLN A 1 196 ? -4.230 -3.494 -1.823 1.00 86.94 196 GLN A CA 1
ATOM 1453 C C . GLN A 1 196 ? -3.251 -2.922 -2.862 1.00 86.94 196 GLN A C 1
ATOM 1455 O O . GLN A 1 196 ? -3.628 -2.727 -4.020 1.00 86.94 196 GLN A O 1
ATOM 1460 N N . MET A 1 197 ? -1.988 -2.695 -2.488 1.00 88.50 197 MET A N 1
ATOM 1461 C CA . MET A 1 197 ? -0.963 -2.199 -3.413 1.00 88.50 197 MET A CA 1
ATOM 1462 C C . MET A 1 197 ? -0.626 -3.207 -4.513 1.00 88.50 197 MET A C 1
ATOM 1464 O O . MET A 1 197 ? -0.514 -2.809 -5.672 1.00 88.50 197 MET A O 1
ATOM 1468 N N . VAL A 1 198 ? -0.529 -4.500 -4.189 1.00 89.31 198 VAL A N 1
ATOM 1469 C CA . VAL A 1 198 ? -0.364 -5.572 -5.185 1.00 89.31 198 VAL A CA 1
ATOM 1470 C C . VAL A 1 198 ? -1.514 -5.543 -6.189 1.00 89.31 198 VAL A C 1
ATOM 1472 O O . VAL A 1 198 ? -1.279 -5.506 -7.397 1.00 89.31 198 VAL A O 1
ATOM 1475 N N . SER A 1 199 ? -2.757 -5.474 -5.705 1.00 89.00 199 SER A N 1
ATOM 1476 C CA . SER A 1 199 ? -3.949 -5.392 -6.562 1.00 89.00 199 SER A CA 1
ATOM 1477 C C . SER A 1 199 ? -3.893 -4.186 -7.503 1.00 89.00 199 SER A C 1
ATOM 1479 O O . SER A 1 199 ? -4.233 -4.284 -8.683 1.00 89.00 199 SER A O 1
ATOM 1481 N N . ASP A 1 200 ? -3.408 -3.049 -7.008 1.00 87.31 200 ASP A N 1
ATOM 1482 C CA . ASP A 1 200 ? -3.218 -1.840 -7.801 1.00 87.31 200 ASP A CA 1
ATOM 1483 C C . ASP A 1 200 ? -2.127 -1.982 -8.866 1.00 87.31 200 ASP A C 1
ATOM 1485 O O . ASP A 1 200 ? -2.320 -1.554 -10.007 1.00 87.31 200 ASP A O 1
ATOM 1489 N N . VAL A 1 201 ? -0.992 -2.588 -8.514 1.00 91.62 201 VAL A N 1
ATOM 1490 C CA . VAL A 1 201 ? 0.095 -2.878 -9.456 1.00 91.62 201 VAL A CA 1
ATOM 1491 C C . VAL A 1 201 ? -0.410 -3.777 -10.578 1.00 91.62 201 VAL A C 1
ATOM 1493 O O . VAL A 1 201 ? -0.215 -3.435 -11.745 1.00 91.62 201 VAL A O 1
ATOM 1496 N N . LEU A 1 202 ? -1.092 -4.874 -10.237 1.00 90.19 202 LEU A N 1
ATOM 1497 C CA . LEU A 1 202 ? -1.649 -5.823 -11.203 1.00 90.19 202 LEU A CA 1
ATOM 1498 C C . LEU A 1 202 ? -2.657 -5.143 -12.126 1.00 90.19 202 LEU A C 1
ATOM 1500 O O . LEU A 1 202 ? -2.519 -5.206 -13.346 1.00 90.19 202 LEU A O 1
ATOM 1504 N N . ARG A 1 203 ? -3.607 -4.394 -11.556 1.00 91.69 203 ARG A N 1
ATOM 1505 C CA . ARG A 1 203 ? -4.593 -3.618 -12.320 1.00 91.69 203 ARG A CA 1
ATOM 1506 C C . ARG A 1 203 ? -3.932 -2.662 -13.310 1.00 91.69 203 ARG A C 1
ATOM 1508 O O . ARG A 1 203 ? -4.456 -2.463 -14.403 1.00 91.69 203 ARG A O 1
ATOM 1515 N N . ILE A 1 204 ? -2.824 -2.024 -12.928 1.00 88.88 204 ILE A N 1
ATOM 1516 C CA . ILE A 1 204 ? -2.093 -1.111 -13.809 1.00 88.88 204 ILE A CA 1
ATOM 1517 C C . ILE A 1 204 ? -1.356 -1.897 -14.890 1.00 88.88 204 ILE A C 1
ATOM 1519 O O . ILE A 1 204 ? -1.566 -1.610 -16.062 1.00 88.88 204 ILE A O 1
ATOM 1523 N N . CYS A 1 205 ? -0.507 -2.866 -14.540 1.00 87.75 205 CYS A N 1
ATOM 1524 C CA . CYS A 1 205 ? 0.354 -3.524 -15.526 1.00 87.75 205 CYS A CA 1
ATOM 1525 C C . CYS A 1 205 ? -0.407 -4.437 -16.497 1.00 87.75 205 CYS A C 1
ATOM 1527 O O . CYS A 1 205 ? 0.081 -4.659 -17.602 1.00 87.75 205 CYS A O 1
ATOM 1529 N N . GLN A 1 206 ? -1.603 -4.902 -16.125 1.00 88.75 206 GLN A N 1
ATOM 1530 C CA . GLN A 1 206 ? -2.475 -5.730 -16.963 1.00 88.75 206 GLN A CA 1
ATOM 1531 C C . GLN A 1 206 ? -3.399 -4.920 -17.886 1.00 88.75 206 GLN A C 1
ATOM 1533 O O . GLN A 1 206 ? -4.230 -5.502 -18.586 1.00 88.75 206 GLN A O 1
ATOM 1538 N N . LYS A 1 207 ? -3.289 -3.584 -17.918 1.00 91.44 207 LYS A N 1
ATOM 1539 C CA . LYS A 1 207 ? -4.063 -2.779 -18.871 1.00 91.44 207 LYS A CA 1
ATOM 1540 C C . LYS A 1 207 ? -3.749 -3.197 -20.319 1.00 91.44 207 LYS A C 1
ATOM 1542 O O . LYS A 1 207 ? -2.571 -3.372 -20.635 1.00 91.44 207 LYS A O 1
ATOM 1547 N N . PRO A 1 208 ? -4.753 -3.313 -21.213 1.00 94.94 208 PRO A N 1
ATOM 1548 C CA . PRO A 1 208 ? -4.550 -3.841 -22.565 1.00 94.94 208 PRO A CA 1
ATOM 1549 C C . PRO A 1 208 ? -3.484 -3.111 -23.388 1.00 94.94 208 PRO A C 1
ATOM 1551 O O . PRO A 1 208 ? -2.724 -3.748 -24.109 1.00 94.94 208 PRO A O 1
ATOM 1554 N N . ASP A 1 209 ? -3.396 -1.786 -23.267 1.00 94.56 209 ASP A N 1
ATOM 1555 C CA . ASP A 1 209 ? -2.387 -0.966 -23.941 1.00 94.56 209 ASP A CA 1
ATOM 1556 C C . ASP A 1 209 ? -0.970 -1.272 -23.440 1.00 94.56 209 ASP A C 1
ATOM 1558 O O . ASP A 1 209 ? -0.048 -1.408 -24.243 1.00 94.56 209 ASP A O 1
ATOM 1562 N N . LEU A 1 210 ? -0.798 -1.456 -22.127 1.00 92.75 210 LEU A N 1
ATOM 1563 C CA . LEU A 1 210 ? 0.497 -1.778 -21.527 1.00 92.75 210 LEU A CA 1
ATOM 1564 C C . LEU A 1 210 ? 0.908 -3.225 -21.794 1.00 92.75 210 LEU A C 1
ATOM 1566 O O . LEU A 1 210 ? 2.076 -3.475 -22.079 1.00 92.75 210 LEU A O 1
ATOM 1570 N N . VAL A 1 211 ? -0.041 -4.163 -21.768 1.00 94.81 211 VAL A N 1
ATOM 1571 C CA . VAL A 1 211 ? 0.202 -5.562 -22.148 1.00 94.81 211 VAL A CA 1
ATOM 1572 C C . VAL A 1 211 ? 0.579 -5.655 -23.623 1.00 94.81 211 VAL A C 1
ATOM 1574 O O . VAL A 1 211 ? 1.538 -6.338 -23.960 1.00 94.81 211 VAL A O 1
ATOM 1577 N N . LYS A 1 212 ? -0.101 -4.918 -24.508 1.00 95.62 212 LYS A N 1
ATOM 1578 C CA . LYS A 1 212 ? 0.273 -4.849 -25.927 1.00 95.62 212 LYS A CA 1
ATOM 1579 C C . LYS A 1 212 ? 1.667 -4.249 -26.120 1.00 95.62 212 LYS A C 1
ATOM 1581 O O . LYS A 1 212 ? 2.401 -4.693 -26.996 1.00 95.62 212 LYS A O 1
ATOM 1586 N N . ARG A 1 213 ? 2.021 -3.228 -25.333 1.00 95.62 213 ARG A N 1
ATOM 1587 C CA . ARG A 1 213 ? 3.290 -2.504 -25.473 1.00 95.62 213 ARG A CA 1
ATOM 1588 C C . ARG A 1 213 ? 4.488 -3.256 -24.895 1.00 95.62 213 ARG A C 1
ATOM 1590 O O . ARG A 1 213 ? 5.562 -3.202 -25.482 1.00 95.62 213 ARG A O 1
ATOM 1597 N N . TYR A 1 214 ? 4.323 -3.903 -23.746 1.00 95.12 214 TYR A N 1
ATOM 1598 C CA . TYR A 1 214 ? 5.433 -4.467 -22.971 1.00 95.12 214 TYR A CA 1
ATOM 1599 C C . TYR A 1 214 ? 5.334 -5.978 -22.751 1.00 95.12 214 TYR A C 1
ATOM 1601 O O . TYR A 1 214 ? 6.328 -6.587 -22.372 1.00 95.12 214 TYR A O 1
ATOM 1609 N N . GLY A 1 215 ? 4.162 -6.575 -22.968 1.00 93.88 215 GLY A N 1
ATOM 1610 C CA . GLY A 1 215 ? 3.851 -7.964 -22.644 1.00 93.88 215 GLY A CA 1
ATOM 1611 C C . GLY A 1 215 ? 3.190 -8.142 -21.273 1.00 93.88 215 GLY A C 1
ATOM 1612 O O . GLY A 1 215 ? 3.040 -7.204 -20.481 1.00 93.88 215 GLY A O 1
ATOM 1613 N N . THR A 1 216 ? 2.771 -9.376 -20.994 1.00 93.12 216 THR A N 1
ATOM 1614 C CA . THR A 1 216 ? 2.127 -9.757 -19.730 1.00 93.12 216 THR A CA 1
ATOM 1615 C C . THR A 1 216 ? 3.173 -10.026 -18.655 1.00 93.12 216 THR A C 1
ATOM 1617 O O . THR A 1 216 ? 4.108 -10.789 -18.867 1.00 93.12 216 THR A O 1
ATOM 1620 N N . THR A 1 217 ? 3.016 -9.416 -17.480 1.00 89.44 217 THR A N 1
ATOM 1621 C CA . THR A 1 217 ? 3.854 -9.728 -16.314 1.00 89.44 217 THR A CA 1
ATOM 1622 C C . THR A 1 217 ? 3.281 -10.931 -15.571 1.00 89.44 217 THR A C 1
ATOM 1624 O O . THR A 1 217 ? 2.168 -10.843 -15.051 1.00 89.44 217 THR A O 1
ATOM 1627 N N . ASP A 1 218 ? 4.050 -12.015 -15.470 1.00 92.94 218 ASP A N 1
ATOM 1628 C CA . ASP A 1 218 ? 3.746 -13.109 -14.547 1.00 92.94 218 ASP A CA 1
ATOM 1629 C C . ASP A 1 218 ? 4.189 -12.715 -13.135 1.00 92.94 218 ASP A C 1
ATOM 1631 O O . ASP A 1 218 ? 5.357 -12.826 -12.772 1.00 92.94 218 ASP A O 1
ATOM 1635 N N . TRP A 1 219 ? 3.249 -12.185 -12.351 1.00 91.25 219 TRP A N 1
ATOM 1636 C CA . TRP A 1 219 ? 3.527 -11.713 -10.996 1.00 91.25 219 TRP A CA 1
ATOM 1637 C C . TRP A 1 219 ? 4.027 -12.827 -10.080 1.00 91.25 219 TRP A C 1
ATOM 1639 O O . TRP A 1 219 ? 4.959 -12.598 -9.315 1.00 91.25 219 TRP A O 1
ATOM 1649 N N . ALA A 1 220 ? 3.437 -14.021 -10.171 1.00 91.38 220 ALA A N 1
ATOM 1650 C CA . ALA A 1 220 ? 3.766 -15.138 -9.292 1.00 91.38 220 ALA A CA 1
ATOM 1651 C C . ALA A 1 220 ? 5.184 -15.672 -9.545 1.00 91.38 220 ALA A C 1
ATOM 1653 O O . ALA A 1 220 ? 5.834 -16.129 -8.610 1.00 91.38 220 ALA A O 1
ATOM 1654 N N . ALA A 1 221 ? 5.677 -15.562 -10.782 1.00 93.56 221 ALA A N 1
ATOM 1655 C CA . ALA A 1 221 ? 7.033 -15.959 -11.154 1.00 93.56 221 ALA A CA 1
ATOM 1656 C C . ALA A 1 221 ? 8.118 -14.913 -10.821 1.00 93.56 221 ALA A C 1
ATOM 1658 O O . ALA A 1 221 ? 9.312 -15.201 -10.966 1.00 93.56 221 ALA A O 1
ATOM 1659 N N . LEU A 1 222 ? 7.744 -13.697 -10.400 1.00 94.19 222 LEU A N 1
ATOM 1660 C CA . LEU A 1 222 ? 8.720 -12.689 -9.982 1.00 94.19 222 LEU A CA 1
ATOM 1661 C C . LEU A 1 222 ? 9.340 -13.063 -8.626 1.00 94.19 222 LEU A C 1
ATOM 1663 O O . LEU A 1 222 ? 8.615 -13.468 -7.716 1.00 94.19 222 LEU A O 1
ATOM 1667 N N . PRO A 1 223 ? 10.651 -12.838 -8.424 1.00 95.62 223 PRO A N 1
ATOM 1668 C CA . PRO A 1 223 ? 11.257 -12.964 -7.103 1.00 95.62 223 PRO A CA 1
ATOM 1669 C C . PRO A 1 223 ? 10.561 -12.064 -6.075 1.00 95.62 223 PRO A C 1
ATOM 1671 O O . PRO A 1 223 ? 10.253 -10.908 -6.375 1.00 95.62 223 PRO A O 1
ATOM 1674 N N . ALA A 1 224 ? 10.393 -12.548 -4.841 1.00 93.56 224 ALA A N 1
ATOM 1675 C CA . ALA A 1 224 ? 9.708 -11.813 -3.770 1.00 93.56 224 ALA A CA 1
ATOM 1676 C C . ALA A 1 224 ? 10.282 -10.399 -3.555 1.00 93.56 224 ALA A C 1
ATOM 1678 O O . ALA A 1 224 ? 9.538 -9.426 -3.481 1.00 93.56 224 ALA A O 1
ATOM 1679 N N . LYS A 1 225 ? 11.616 -10.250 -3.593 1.00 95.56 225 LYS A N 1
ATOM 1680 C CA . LYS A 1 225 ? 12.266 -8.935 -3.486 1.00 95.56 225 LYS A CA 1
ATOM 1681 C C . LYS A 1 225 ? 11.850 -7.957 -4.603 1.00 95.56 225 LYS A C 1
ATOM 1683 O O . LYS A 1 225 ? 11.758 -6.753 -4.379 1.00 95.56 225 LYS A O 1
ATOM 1688 N N . VAL A 1 226 ? 11.596 -8.462 -5.814 1.00 96.75 226 VAL A N 1
ATOM 1689 C CA . VAL A 1 226 ? 11.126 -7.655 -6.955 1.00 96.75 226 VAL A CA 1
ATOM 1690 C C . VAL A 1 226 ? 9.647 -7.302 -6.796 1.00 96.75 226 VAL A C 1
ATOM 1692 O O . VAL A 1 226 ? 9.258 -6.185 -7.129 1.00 96.75 226 VAL A O 1
ATOM 1695 N N . GLN A 1 227 ? 8.822 -8.212 -6.272 1.00 95.81 227 GLN A N 1
ATOM 1696 C CA . GLN A 1 227 ? 7.428 -7.906 -5.934 1.00 95.81 227 GLN A CA 1
ATOM 1697 C C . GLN A 1 227 ? 7.358 -6.764 -4.908 1.00 95.81 227 GLN A C 1
ATOM 1699 O O . GLN A 1 227 ? 6.693 -5.755 -5.157 1.00 95.81 227 GLN A O 1
ATOM 1704 N N . ASP A 1 228 ? 8.135 -6.870 -3.828 1.00 96.94 228 ASP A N 1
ATOM 1705 C CA . ASP A 1 228 ? 8.234 -5.865 -2.764 1.00 96.94 228 ASP A CA 1
ATOM 1706 C C . ASP A 1 228 ? 8.701 -4.507 -3.284 1.00 96.94 228 ASP A C 1
ATOM 1708 O O . ASP A 1 228 ? 8.101 -3.481 -2.969 1.00 96.94 228 ASP A O 1
ATOM 1712 N N . LEU A 1 229 ? 9.717 -4.492 -4.147 1.00 97.44 229 LEU A N 1
ATOM 1713 C CA . LEU A 1 229 ? 10.178 -3.281 -4.821 1.00 97.44 229 LEU A CA 1
ATOM 1714 C C . LEU A 1 229 ? 9.058 -2.580 -5.595 1.00 97.44 229 LEU A C 1
ATOM 1716 O O . LEU A 1 229 ? 8.907 -1.361 -5.516 1.00 97.44 229 LEU A O 1
ATOM 1720 N N . VAL A 1 230 ? 8.296 -3.327 -6.395 1.00 96.38 230 VAL A N 1
ATOM 1721 C CA . VAL A 1 230 ? 7.246 -2.737 -7.234 1.00 96.38 230 VAL A CA 1
ATOM 1722 C C . VAL A 1 230 ? 6.106 -2.206 -6.368 1.00 96.38 230 VAL A C 1
ATOM 1724 O O . VAL A 1 230 ? 5.553 -1.146 -6.672 1.00 96.38 230 VAL A O 1
ATOM 1727 N N . VAL A 1 231 ? 5.782 -2.906 -5.280 1.00 95.94 231 VAL A N 1
ATOM 1728 C CA . VAL A 1 231 ? 4.833 -2.417 -4.278 1.00 95.94 231 VAL A CA 1
ATOM 1729 C C . VAL A 1 231 ? 5.346 -1.138 -3.621 1.00 95.94 231 VAL A C 1
ATOM 1731 O O . VAL A 1 231 ? 4.588 -0.175 -3.557 1.00 95.94 231 VAL A O 1
ATOM 1734 N N . ASP A 1 232 ? 6.621 -1.061 -3.235 1.00 97.19 232 ASP A N 1
ATOM 1735 C CA . ASP A 1 232 ? 7.212 0.151 -2.655 1.00 97.19 232 ASP A CA 1
ATOM 1736 C C . ASP A 1 232 ? 7.147 1.345 -3.618 1.00 97.19 232 ASP A C 1
ATOM 1738 O O . ASP A 1 232 ? 6.750 2.448 -3.232 1.00 97.19 232 ASP A O 1
ATOM 1742 N N . LEU A 1 233 ? 7.458 1.122 -4.900 1.00 96.00 233 LEU A N 1
ATOM 1743 C CA . LEU A 1 233 ? 7.297 2.136 -5.943 1.00 96.00 233 LEU A CA 1
ATOM 1744 C C . LEU A 1 233 ? 5.839 2.600 -6.034 1.00 96.00 233 LEU A C 1
ATOM 1746 O O . LEU A 1 233 ? 5.575 3.798 -6.148 1.00 96.00 233 LEU A O 1
ATOM 1750 N N . ARG A 1 234 ? 4.874 1.674 -5.993 1.00 94.44 234 ARG A N 1
ATOM 1751 C CA . ARG A 1 234 ? 3.447 2.012 -6.073 1.00 94.44 234 ARG A CA 1
ATOM 1752 C C . ARG A 1 234 ? 2.969 2.773 -4.843 1.00 94.44 234 ARG A C 1
ATOM 1754 O O . ARG A 1 234 ? 2.217 3.735 -5.018 1.00 94.44 234 ARG A O 1
ATOM 1761 N N . TYR A 1 235 ? 3.396 2.342 -3.660 1.00 92.38 235 TYR A N 1
ATOM 1762 C CA . TYR A 1 235 ? 3.022 2.900 -2.367 1.00 92.38 235 TYR A CA 1
ATOM 1763 C C . TYR A 1 235 ? 3.514 4.343 -2.242 1.00 92.38 235 TYR A C 1
ATOM 1765 O O . TYR A 1 235 ? 2.728 5.249 -1.980 1.00 92.38 235 TYR A O 1
ATOM 1773 N N . ARG A 1 236 ? 4.802 4.580 -2.519 1.00 90.38 236 ARG A N 1
ATOM 1774 C CA . ARG A 1 236 ? 5.403 5.918 -2.446 1.00 90.38 236 ARG A CA 1
ATOM 1775 C C . ARG A 1 236 ? 4.923 6.861 -3.559 1.00 90.38 236 ARG A C 1
ATOM 1777 O O . ARG A 1 236 ? 4.999 8.075 -3.405 1.00 90.38 236 ARG A O 1
ATOM 1784 N N . GLY A 1 237 ? 4.435 6.307 -4.671 1.00 89.94 237 GLY A N 1
ATOM 1785 C CA . GLY A 1 237 ? 3.981 7.071 -5.839 1.00 89.94 237 GLY A CA 1
ATOM 1786 C C . GLY A 1 237 ? 5.004 7.167 -6.977 1.00 89.94 237 GLY A C 1
ATOM 1787 O O . GLY A 1 237 ? 4.735 7.806 -7.989 1.00 89.94 237 GLY A O 1
ATOM 1788 N N . ASP A 1 238 ? 6.136 6.473 -6.867 1.00 92.69 238 ASP A N 1
ATOM 1789 C CA . ASP A 1 238 ? 7.190 6.444 -7.887 1.00 92.69 238 ASP A CA 1
ATOM 1790 C C . ASP A 1 238 ? 6.875 5.484 -9.053 1.00 92.69 238 ASP A C 1
ATOM 1792 O O . ASP A 1 238 ? 7.591 5.455 -10.056 1.00 92.69 238 ASP A O 1
ATOM 1796 N N . TYR A 1 239 ? 5.797 4.695 -8.965 1.00 93.38 239 TYR A N 1
ATOM 1797 C CA . TYR A 1 239 ? 5.299 3.833 -10.045 1.00 93.38 239 TYR A CA 1
ATOM 1798 C C . TYR A 1 239 ? 4.505 4.635 -11.094 1.00 93.38 239 TYR A C 1
ATOM 1800 O O . TYR A 1 239 ? 3.301 4.447 -11.291 1.00 93.38 239 TYR A O 1
ATOM 1808 N N . THR A 1 240 ? 5.186 5.564 -11.759 1.00 92.19 240 THR A N 1
ATOM 1809 C CA . THR A 1 240 ? 4.673 6.483 -12.785 1.00 92.19 240 THR A CA 1
ATOM 1810 C C . THR A 1 240 ? 4.731 5.862 -14.193 1.00 92.19 240 THR A C 1
ATOM 1812 O O . THR A 1 240 ? 5.305 4.786 -14.373 1.00 92.19 240 THR A O 1
ATOM 1815 N N . PRO A 1 241 ? 4.140 6.490 -15.232 1.00 93.12 241 PRO A N 1
ATOM 1816 C CA . PRO A 1 241 ? 4.331 6.039 -16.613 1.00 93.12 241 PRO A CA 1
ATOM 1817 C C . PRO A 1 241 ? 5.810 5.920 -17.011 1.00 93.12 241 PRO A C 1
ATOM 1819 O O . PRO A 1 241 ? 6.197 4.903 -17.581 1.00 93.12 241 PRO A O 1
ATOM 1822 N N . SER A 1 242 ? 6.638 6.901 -16.640 1.00 91.94 242 SER A N 1
ATOM 1823 C CA . SER A 1 242 ? 8.059 6.945 -17.001 1.00 91.94 242 SER A CA 1
ATOM 1824 C C . SER A 1 242 ? 8.883 5.843 -16.333 1.00 91.94 242 SER A C 1
ATOM 1826 O O . SER A 1 242 ? 9.774 5.278 -16.963 1.00 91.94 242 SER A O 1
ATOM 1828 N N . SER A 1 243 ? 8.598 5.504 -15.070 1.00 93.62 243 SER A N 1
ATOM 1829 C CA . SER A 1 243 ? 9.283 4.385 -14.405 1.00 93.62 243 SER A CA 1
ATOM 1830 C C . SER A 1 243 ? 8.799 3.034 -14.907 1.00 93.62 243 SER A C 1
ATOM 1832 O O . SER A 1 243 ? 9.606 2.122 -15.095 1.00 93.62 243 SER A O 1
ATOM 1834 N N . ARG A 1 244 ? 7.506 2.905 -15.231 1.00 94.19 244 ARG A N 1
ATOM 1835 C CA . ARG A 1 244 ? 6.963 1.693 -15.859 1.00 94.19 244 ARG A CA 1
ATOM 1836 C C . ARG A 1 244 ? 7.556 1.414 -17.228 1.00 94.19 244 ARG A C 1
ATOM 1838 O O . ARG A 1 244 ? 7.824 0.254 -17.512 1.00 94.19 244 ARG A O 1
ATOM 1845 N N . GLU A 1 245 ? 7.788 2.436 -18.043 1.00 95.06 245 GLU A N 1
ATOM 1846 C CA . GLU A 1 245 ? 8.379 2.265 -19.372 1.00 95.06 245 GLU A CA 1
ATOM 1847 C C . GLU A 1 245 ? 9.734 1.550 -19.326 1.00 95.06 245 GLU A C 1
ATOM 1849 O O . GLU A 1 245 ? 10.025 0.732 -20.195 1.00 95.06 245 GLU A O 1
ATOM 1854 N N . ARG A 1 246 ? 10.521 1.791 -18.272 1.00 95.94 246 ARG A N 1
ATOM 1855 C CA . ARG A 1 246 ? 11.805 1.115 -18.050 1.00 95.94 246 ARG A CA 1
ATOM 1856 C C . ARG A 1 246 ? 11.656 -0.209 -17.309 1.00 95.94 246 ARG A C 1
ATOM 1858 O O . ARG A 1 246 ? 12.302 -1.186 -17.663 1.00 95.94 246 ARG A O 1
ATOM 1865 N N . LEU A 1 247 ? 10.810 -0.257 -16.280 1.00 95.88 247 LEU A N 1
ATOM 1866 C CA . LEU A 1 247 ? 10.729 -1.400 -15.368 1.00 95.88 247 LEU A CA 1
ATOM 1867 C C . LEU A 1 247 ? 9.842 -2.540 -15.887 1.00 95.88 247 LEU A C 1
ATOM 1869 O O . LEU A 1 247 ? 10.121 -3.711 -15.636 1.00 95.88 247 LEU A O 1
ATOM 1873 N N . GLN A 1 248 ? 8.739 -2.233 -16.570 1.00 94.62 248 GLN A N 1
ATOM 1874 C CA . GLN A 1 248 ? 7.764 -3.241 -16.989 1.00 94.62 248 GLN A CA 1
ATOM 1875 C C . GLN A 1 248 ? 8.333 -4.255 -17.994 1.00 94.62 248 GLN A C 1
ATOM 1877 O O . GLN A 1 248 ? 8.137 -5.441 -17.732 1.00 94.62 248 GLN A O 1
ATOM 1882 N N . PRO A 1 249 ? 9.089 -3.867 -19.041 1.00 96.69 249 PRO A N 1
ATOM 1883 C CA . PRO A 1 249 ? 9.732 -4.833 -19.938 1.00 96.69 249 PRO A CA 1
ATOM 1884 C C . PRO A 1 249 ? 10.667 -5.799 -19.202 1.00 96.69 249 PRO A C 1
ATOM 1886 O O . PRO A 1 249 ? 10.657 -6.999 -19.460 1.00 96.69 249 PRO A O 1
ATOM 1889 N N . LEU A 1 250 ? 11.432 -5.294 -18.228 1.00 97.56 250 LEU A N 1
ATOM 1890 C CA . LEU A 1 250 ? 12.370 -6.111 -17.455 1.00 97.56 250 LEU A CA 1
ATOM 1891 C C . LEU A 1 250 ? 11.650 -7.139 -16.576 1.00 97.56 250 LEU A C 1
ATOM 1893 O O . LEU A 1 250 ? 12.130 -8.259 -16.430 1.00 97.56 250 LEU A O 1
ATOM 1897 N N . ARG A 1 251 ? 10.482 -6.782 -16.026 1.00 95.75 251 ARG A N 1
ATOM 1898 C CA . ARG A 1 251 ? 9.633 -7.717 -15.270 1.00 95.75 251 ARG A CA 1
ATOM 1899 C C . ARG A 1 251 ? 8.988 -8.766 -16.166 1.00 95.75 251 ARG A C 1
ATOM 1901 O O . ARG A 1 251 ? 8.913 -9.917 -15.764 1.00 95.75 251 ARG A O 1
ATOM 1908 N N . VAL A 1 252 ? 8.549 -8.389 -17.367 1.00 95.44 252 VAL A N 1
ATOM 1909 C CA . VAL A 1 252 ? 8.020 -9.347 -18.354 1.00 95.44 252 VAL A CA 1
ATOM 1910 C C . VAL A 1 252 ? 9.098 -10.358 -18.750 1.00 95.44 252 VAL A C 1
ATOM 1912 O O . VAL A 1 252 ? 8.823 -11.549 -18.812 1.00 95.44 252 VAL A O 1
ATOM 1915 N N . ALA A 1 253 ? 10.341 -9.906 -18.921 1.00 96.69 253 ALA A N 1
ATOM 1916 C CA . ALA A 1 253 ? 11.490 -10.773 -19.177 1.00 96.69 253 ALA A CA 1
ATOM 1917 C C . ALA A 1 253 ? 12.030 -11.499 -17.924 1.00 96.69 253 ALA A C 1
ATOM 1919 O O . ALA A 1 253 ? 13.031 -12.206 -18.022 1.00 96.69 253 ALA A O 1
ATOM 1920 N N . ASN A 1 254 ? 11.433 -11.280 -16.745 1.00 96.00 254 ASN A N 1
ATOM 1921 C CA . ASN A 1 254 ? 11.925 -11.725 -15.434 1.00 96.00 254 ASN A CA 1
ATOM 1922 C C . ASN A 1 254 ? 13.437 -11.465 -15.203 1.00 96.00 254 ASN A C 1
ATOM 1924 O O . ASN A 1 254 ? 14.152 -12.247 -14.571 1.00 96.00 254 ASN A O 1
ATOM 1928 N N . ASN A 1 255 ? 13.956 -10.353 -15.733 1.00 96.94 255 ASN A N 1
ATOM 1929 C CA . ASN A 1 255 ? 15.385 -10.045 -15.739 1.00 96.94 255 ASN A CA 1
ATOM 1930 C C . ASN A 1 255 ? 15.801 -9.298 -14.465 1.00 96.94 255 ASN A C 1
ATOM 1932 O O . ASN A 1 255 ? 15.938 -8.073 -14.438 1.00 96.94 255 ASN A O 1
ATOM 1936 N N . SER A 1 256 ? 16.035 -10.060 -13.398 1.00 94.25 256 SER A N 1
ATOM 1937 C CA . SER A 1 256 ? 16.398 -9.511 -12.085 1.00 94.25 256 SER A CA 1
ATOM 1938 C C . SER A 1 256 ? 17.714 -8.725 -12.091 1.00 94.25 256 SER A C 1
ATOM 1940 O O . SER A 1 256 ? 17.848 -7.754 -11.349 1.00 94.25 256 SER A O 1
ATOM 1942 N N . THR A 1 257 ? 18.674 -9.088 -12.946 1.00 96.19 257 THR A N 1
ATOM 1943 C CA . THR A 1 257 ? 19.948 -8.363 -13.078 1.00 96.19 257 THR A CA 1
ATOM 1944 C C . THR A 1 257 ? 19.736 -6.967 -13.651 1.00 96.19 257 THR A C 1
ATOM 1946 O O . THR A 1 257 ? 20.223 -5.994 -13.078 1.00 96.19 257 THR A O 1
ATOM 1949 N N . ALA A 1 258 ? 18.957 -6.847 -14.726 1.00 97.69 258 ALA A N 1
ATOM 1950 C CA . ALA A 1 258 ? 18.633 -5.549 -15.309 1.00 97.69 258 ALA A CA 1
ATOM 1951 C C . ALA A 1 258 ? 17.766 -4.698 -14.366 1.00 97.69 258 ALA A C 1
ATOM 1953 O O . ALA A 1 258 ? 17.947 -3.486 -14.294 1.00 97.69 258 ALA A O 1
ATOM 1954 N N . ILE A 1 259 ? 16.860 -5.320 -13.599 1.00 97.62 259 ILE A N 1
ATOM 1955 C CA . ILE A 1 259 ? 16.077 -4.615 -12.570 1.00 97.62 259 ILE A CA 1
ATOM 1956 C C . ILE A 1 259 ? 17.006 -4.043 -11.494 1.00 97.62 259 ILE A C 1
ATOM 1958 O O . ILE A 1 259 ? 16.882 -2.867 -11.161 1.00 97.62 259 ILE A O 1
ATOM 1962 N N . ARG A 1 260 ? 17.971 -4.826 -10.989 1.00 96.50 260 ARG A N 1
ATOM 1963 C CA . ARG A 1 260 ? 18.983 -4.334 -10.035 1.00 96.50 260 ARG A CA 1
ATOM 1964 C C . ARG A 1 260 ? 19.769 -3.154 -10.593 1.00 96.50 260 ARG A C 1
ATOM 1966 O O . ARG A 1 260 ? 19.903 -2.146 -9.910 1.00 96.50 260 ARG A O 1
ATOM 1973 N N . GLN A 1 261 ? 20.248 -3.261 -11.832 1.00 97.25 261 GLN A N 1
ATOM 1974 C CA . GLN A 1 261 ? 20.988 -2.185 -12.496 1.00 97.25 261 GLN A CA 1
ATOM 1975 C C . GLN A 1 261 ? 20.140 -0.916 -12.631 1.00 97.25 261 GLN A C 1
ATOM 1977 O O . GLN A 1 261 ? 20.605 0.162 -12.277 1.00 97.25 261 GLN A O 1
ATOM 1982 N N . LEU A 1 262 ? 18.878 -1.046 -13.055 1.00 96.81 262 LEU A N 1
ATOM 1983 C CA . LEU A 1 262 ? 17.948 0.081 -13.131 1.00 96.81 262 LEU A CA 1
ATOM 1984 C C . LEU A 1 262 ? 17.729 0.722 -11.758 1.00 96.81 262 LEU A C 1
ATOM 1986 O O . LEU A 1 262 ? 17.709 1.943 -11.659 1.00 96.81 262 LEU A O 1
ATOM 1990 N N . MET A 1 263 ? 17.555 -0.067 -10.696 1.00 95.81 263 MET A N 1
ATOM 1991 C CA . MET A 1 263 ? 17.341 0.470 -9.346 1.00 95.81 263 MET A CA 1
ATOM 1992 C C . MET A 1 263 ? 18.603 1.055 -8.706 1.00 95.81 263 MET A C 1
ATOM 1994 O O . MET A 1 263 ? 18.486 1.833 -7.765 1.00 95.81 263 MET A O 1
ATOM 1998 N N . ALA A 1 264 ? 19.785 0.717 -9.221 1.00 95.62 264 ALA A N 1
ATOM 1999 C CA . ALA A 1 264 ? 21.060 1.307 -8.829 1.00 95.62 264 ALA A CA 1
ATOM 2000 C C . ALA A 1 264 ? 21.405 2.595 -9.605 1.00 95.62 264 ALA A C 1
ATOM 2002 O O . ALA A 1 264 ? 22.380 3.259 -9.257 1.00 95.62 264 ALA A O 1
ATOM 2003 N N . ASP A 1 265 ? 20.625 2.966 -10.627 1.00 94.88 265 ASP A N 1
ATOM 2004 C CA . ASP A 1 265 ? 20.841 4.181 -11.418 1.00 94.88 265 ASP A CA 1
ATOM 2005 C C . ASP A 1 265 ? 20.425 5.439 -10.635 1.00 94.88 265 ASP A C 1
ATOM 2007 O O . ASP A 1 265 ? 19.280 5.900 -10.676 1.00 94.88 265 ASP A O 1
ATOM 2011 N N . GLU A 1 266 ? 21.384 6.006 -9.907 1.00 92.88 266 GLU A N 1
ATOM 2012 C CA . GLU A 1 266 ? 21.198 7.223 -9.116 1.00 92.88 266 GLU A CA 1
ATOM 2013 C C . GLU A 1 266 ? 20.806 8.428 -9.980 1.00 92.88 266 GLU A C 1
ATOM 2015 O O . GLU A 1 266 ? 19.983 9.240 -9.565 1.00 92.88 266 GLU A O 1
ATOM 2020 N N . THR A 1 267 ? 21.313 8.525 -11.212 1.00 91.69 267 THR A N 1
ATOM 2021 C CA . THR A 1 267 ? 20.986 9.641 -12.118 1.00 91.69 267 THR A CA 1
ATOM 2022 C C . THR A 1 267 ? 19.513 9.628 -12.522 1.00 91.69 267 THR A C 1
ATOM 2024 O O . THR A 1 267 ? 18.873 10.671 -12.703 1.00 91.69 267 THR A O 1
ATOM 2027 N N . TYR A 1 268 ? 18.941 8.429 -12.620 1.00 91.75 268 TYR A N 1
ATOM 2028 C CA . TYR A 1 268 ? 17.537 8.251 -12.927 1.00 91.75 268 TYR A CA 1
ATOM 2029 C C . TYR A 1 268 ? 16.641 8.502 -11.710 1.00 91.75 268 TYR A C 1
ATOM 2031 O O . TYR A 1 268 ? 15.657 9.243 -11.830 1.00 91.75 268 TYR A O 1
ATOM 2039 N N . TRP A 1 269 ? 16.966 7.920 -10.551 1.00 91.38 269 TRP A N 1
ATOM 2040 C CA . TRP A 1 269 ? 16.092 7.947 -9.370 1.00 91.38 269 TRP A CA 1
ATOM 2041 C C . TRP A 1 269 ? 16.250 9.184 -8.485 1.00 91.38 269 TRP A C 1
ATOM 2043 O O . TRP A 1 269 ? 15.266 9.598 -7.870 1.00 91.38 269 TRP A O 1
ATOM 2053 N N . CYS A 1 270 ? 17.436 9.788 -8.428 1.00 86.12 270 CYS A N 1
ATOM 2054 C CA . CYS A 1 270 ? 17.733 10.903 -7.530 1.00 86.12 270 CYS A CA 1
ATOM 2055 C C . CYS A 1 270 ? 17.691 12.261 -8.256 1.00 86.12 270 CYS A C 1
ATOM 2057 O O . CYS A 1 270 ? 17.914 12.368 -9.463 1.00 86.12 270 CYS A O 1
ATOM 2059 N N . GLY A 1 271 ? 17.327 13.313 -7.514 1.00 73.38 271 GLY A N 1
ATOM 2060 C CA . GLY A 1 271 ? 17.181 14.692 -7.994 1.00 73.38 271 GLY A CA 1
ATOM 2061 C C . GLY A 1 271 ? 16.373 15.566 -7.016 1.00 73.38 271 GLY A C 1
ATOM 2062 O O . GLY A 1 271 ? 15.781 15.014 -6.088 1.00 73.38 271 GLY A O 1
ATOM 2063 N N . PRO A 1 272 ? 16.308 16.901 -7.212 1.00 57.47 272 PRO A N 1
ATOM 2064 C CA . PRO A 1 272 ? 15.719 17.841 -6.243 1.00 57.47 272 PRO A CA 1
ATOM 2065 C C . PRO A 1 272 ? 14.251 17.566 -5.875 1.00 57.47 272 PRO A C 1
ATOM 2067 O O . PRO A 1 272 ? 13.845 17.826 -4.749 1.00 57.47 272 PRO A O 1
ATOM 2070 N N . GLU A 1 273 ? 13.478 16.985 -6.799 1.00 62.19 273 GLU A N 1
ATOM 2071 C CA . GLU A 1 273 ? 12.060 16.626 -6.616 1.00 62.19 273 GLU A CA 1
ATOM 2072 C C . GLU A 1 273 ? 11.799 15.113 -6.761 1.00 62.19 273 GLU A C 1
ATOM 2074 O O . GLU A 1 273 ? 10.658 14.680 -6.923 1.00 62.19 273 GLU A O 1
ATOM 2079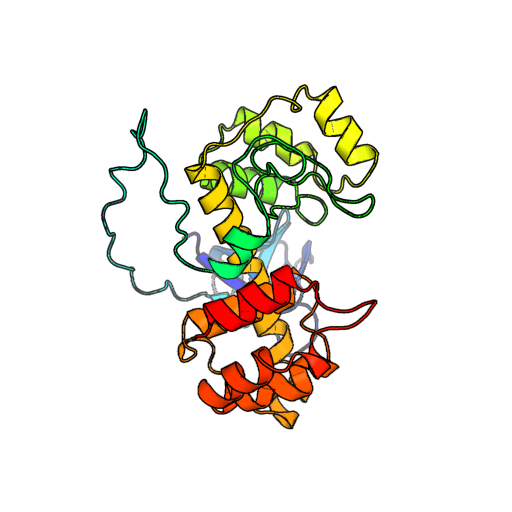 N N . LYS A 1 274 ? 12.855 14.285 -6.754 1.00 80.19 274 LYS A N 1
ATOM 2080 C CA . LYS A 1 274 ? 12.747 12.832 -6.975 1.00 80.19 274 LYS A CA 1
ATOM 2081 C C . LYS A 1 274 ? 12.864 12.029 -5.667 1.00 80.19 274 LYS A C 1
ATOM 2083 O O . LYS A 1 274 ? 12.460 12.480 -4.596 1.00 80.19 274 LYS A O 1
ATOM 2088 N N . VAL A 1 275 ? 13.344 10.786 -5.749 1.00 87.44 275 VAL A N 1
ATOM 2089 C CA . VAL A 1 275 ? 13.422 9.853 -4.621 1.00 87.44 275 VAL A CA 1
ATOM 2090 C C . VAL A 1 275 ? 14.501 10.331 -3.632 1.00 87.44 275 VAL A C 1
ATOM 2092 O O . VAL A 1 275 ? 15.640 10.536 -4.042 1.00 87.44 275 VAL A O 1
ATOM 2095 N N . PRO A 1 276 ? 14.187 10.489 -2.329 1.00 88.25 276 PRO A N 1
ATOM 2096 C CA . PRO A 1 276 ? 15.157 10.815 -1.295 1.00 88.25 276 PRO A CA 1
ATOM 2097 C C . PRO A 1 276 ? 16.280 9.789 -1.234 1.00 88.25 276 PRO A C 1
ATOM 2099 O O . PRO A 1 276 ? 16.036 8.587 -1.368 1.00 88.25 276 PRO A O 1
ATOM 2102 N N . GLN A 1 277 ? 17.488 10.260 -0.926 1.00 88.19 277 GLN A N 1
ATOM 2103 C CA . GLN A 1 277 ? 18.692 9.430 -0.936 1.00 88.19 277 GLN A CA 1
ATOM 2104 C C . GLN A 1 277 ? 18.581 8.186 -0.043 1.00 88.19 277 GLN A C 1
ATOM 2106 O O . GLN A 1 277 ? 19.019 7.108 -0.434 1.00 88.19 277 GLN A O 1
ATOM 2111 N N . ASP A 1 278 ? 17.971 8.314 1.139 1.00 87.62 278 ASP A N 1
ATOM 2112 C CA . ASP A 1 278 ? 17.722 7.178 2.037 1.00 87.62 278 ASP A CA 1
ATOM 2113 C C . ASP A 1 278 ? 16.834 6.113 1.371 1.00 87.62 278 ASP A C 1
ATOM 2115 O O . ASP A 1 278 ? 17.191 4.936 1.333 1.00 87.62 278 ASP A O 1
ATOM 2119 N N . ARG A 1 279 ? 15.719 6.524 0.752 1.00 90.81 279 ARG A N 1
ATOM 2120 C CA . ARG A 1 279 ? 14.800 5.598 0.074 1.00 90.81 279 ARG A CA 1
ATOM 2121 C C . ARG A 1 279 ? 15.454 4.943 -1.144 1.00 90.81 279 ARG A C 1
ATOM 2123 O O . ARG A 1 279 ? 15.246 3.752 -1.369 1.00 90.81 279 ARG A O 1
ATOM 2130 N N . PHE A 1 280 ? 16.251 5.692 -1.905 1.00 93.62 280 PHE A N 1
ATOM 2131 C CA . PHE A 1 280 ? 17.038 5.149 -3.014 1.00 93.62 280 PHE A CA 1
ATOM 2132 C C . PHE A 1 280 ? 18.002 4.053 -2.535 1.00 93.62 280 PHE A C 1
ATOM 2134 O O . PHE A 1 280 ? 17.962 2.938 -3.056 1.00 93.62 280 PHE A O 1
ATOM 2141 N N . ARG A 1 281 ? 18.802 4.332 -1.495 1.00 93.12 281 ARG A N 1
ATOM 2142 C CA . ARG A 1 281 ? 19.745 3.359 -0.916 1.00 93.12 281 ARG A CA 1
ATOM 2143 C C . ARG A 1 281 ? 19.030 2.102 -0.430 1.00 93.12 281 ARG A C 1
ATOM 2145 O O . ARG A 1 281 ? 19.425 1.012 -0.820 1.00 93.12 281 ARG A O 1
ATOM 2152 N N . ARG A 1 282 ? 17.918 2.246 0.304 1.00 93.56 282 ARG A N 1
ATOM 2153 C CA . ARG A 1 282 ? 17.098 1.105 0.757 1.00 93.56 282 ARG A CA 1
ATOM 2154 C C . ARG A 1 282 ? 16.660 0.210 -0.398 1.00 93.56 282 ARG A C 1
ATOM 2156 O O . ARG A 1 282 ? 16.823 -0.997 -0.312 1.00 93.56 282 ARG A O 1
ATOM 2163 N N . ARG A 1 283 ? 16.144 0.783 -1.491 1.00 96.06 283 ARG A N 1
ATOM 2164 C CA . ARG A 1 283 ? 15.714 0.011 -2.674 1.00 96.06 283 ARG A CA 1
ATOM 2165 C C . ARG A 1 283 ? 16.869 -0.725 -3.339 1.00 96.06 283 ARG A C 1
ATOM 2167 O O . ARG A 1 283 ? 16.732 -1.900 -3.668 1.00 96.06 283 ARG A O 1
ATOM 2174 N N . ARG A 1 284 ? 17.987 -0.028 -3.548 1.00 95.00 284 ARG A N 1
ATOM 2175 C CA . ARG A 1 284 ? 19.193 -0.593 -4.158 1.00 95.00 284 ARG A CA 1
ATOM 2176 C C . ARG A 1 284 ? 19.729 -1.754 -3.321 1.00 95.00 284 ARG A C 1
ATOM 2178 O O . ARG A 1 284 ? 19.917 -2.843 -3.851 1.00 95.00 284 ARG A O 1
ATOM 2185 N N . ASP A 1 285 ? 19.924 -1.521 -2.027 1.00 94.12 285 ASP A N 1
ATOM 2186 C CA . ASP A 1 285 ? 20.540 -2.481 -1.108 1.00 94.12 285 ASP A CA 1
ATOM 2187 C C . ASP A 1 285 ? 19.610 -3.674 -0.843 1.00 94.12 285 ASP A C 1
ATOM 2189 O O . ASP A 1 285 ? 20.066 -4.805 -0.727 1.00 94.12 285 ASP A O 1
ATOM 2193 N N . TYR A 1 286 ? 18.291 -3.456 -0.834 1.00 95.25 286 TYR A N 1
ATOM 2194 C CA . TYR A 1 286 ? 17.311 -4.530 -0.677 1.00 95.25 286 TYR A CA 1
ATOM 2195 C C . TYR A 1 286 ? 17.353 -5.542 -1.828 1.00 95.25 286 TYR A C 1
ATOM 2197 O O . TYR A 1 286 ? 17.153 -6.738 -1.609 1.00 95.25 286 TYR A O 1
ATOM 2205 N N . LEU A 1 287 ? 17.638 -5.088 -3.051 1.00 93.38 287 LEU A N 1
ATOM 2206 C CA . LEU A 1 287 ? 17.737 -5.955 -4.224 1.00 93.38 287 LEU A CA 1
ATOM 2207 C C . LEU A 1 287 ? 19.113 -6.594 -4.408 1.00 93.38 287 LEU A C 1
ATOM 2209 O O . LEU A 1 287 ? 19.212 -7.481 -5.256 1.00 93.38 287 LEU A O 1
ATOM 2213 N N . ALA A 1 288 ? 20.133 -6.136 -3.677 1.00 85.00 288 ALA A N 1
ATOM 2214 C CA . ALA A 1 288 ? 21.478 -6.700 -3.721 1.00 85.00 288 ALA A CA 1
ATOM 2215 C C . ALA A 1 288 ? 21.513 -8.175 -3.279 1.00 85.00 288 ALA A C 1
ATOM 2217 O O . ALA A 1 288 ? 20.572 -8.647 -2.579 1.00 85.00 288 ALA A O 1
#

Solvent-accessible surface area (backbone atoms only — not comparable to full-atom values): 16194 Å² total; per-residue (Å²): 105,84,42,56,25,28,30,49,61,96,76,80,63,49,60,27,10,69,44,86,46,96,85,41,61,70,74,44,72,42,50,62,66,42,67,30,36,34,57,46,78,53,90,70,19,28,35,32,35,54,79,96,48,69,26,19,31,56,43,93,36,48,44,68,58,72,79,73,78,81,73,76,80,72,80,93,79,77,83,88,74,79,81,92,68,87,79,86,85,78,56,100,68,38,50,69,39,55,67,71,58,41,42,88,61,86,59,97,49,37,26,46,33,61,44,47,92,41,68,83,31,14,38,24,42,28,50,70,37,56,28,28,94,37,52,38,69,54,44,27,52,53,36,40,75,34,68,45,52,71,68,56,17,58,54,57,16,70,39,37,63,26,32,18,71,58,22,49,48,48,35,59,78,65,69,32,73,81,43,68,57,53,72,68,33,31,51,46,41,28,50,55,43,49,54,53,40,46,53,50,50,50,60,55,53,65,32,68,70,48,24,73,72,48,42,69,64,58,68,87,80,45,56,68,66,58,54,23,48,53,34,35,29,52,72,78,60,62,62,39,75,76,48,39,69,64,48,45,43,34,50,41,67,64,36,61,68,61,48,44,53,59,55,57,36,54,81,77,49,43,55,101,88,54,48,53,69,69,61,44,48,52,57,32,59,65,61,101

pLDDT: mean 84.41, std 15.6, range [31.23, 97.69]

Foldseek 3Di:
DWFKKFFADPDDWWFFFAAQDPPGDGQDTHDGRQIWIFPDDDVQWTFIDRDPDTGITGVVGIGTDPPDDDPPDPDPPPPPDDDDDDDPLDAPALSLLLVVQADCPPDDRHAQAFDAPDQAFFTHHARDLTQQQPALVRQLVQLVVLPDDNVVSNLCSVSYNDGHPRRVVSCVVSVRRPPGDDSSSNSSSVVVVLVVLLVVLQVVCPPPVNCVVQNDAPLVPADRLVSSLSSNCSSVVVNDPVVCVQVVNCRNVSPLVSVLVVLQPCVVADDPPGDDPVSSCSSNVSSD

Sequence (288 aa):
MNQSASINIQSGQLNLRQTPDSQSVIVARLSKNRPVQVLAEAGDWYRVRAGNQEGYAAKAFIALSSPLPPVSPAPLASAAAQTSGTDDFQVAAGQLTFDAEGMEQRGRYFSRHPHVPTDSSGVTLGRGYDMRDKTPAMIHTDLLACGLSTAAAAQFAKAAGLSGAAGKAFIVQNNLSNFEISPGQQKLLFALTYQQMVSDVLRICQKPDLVKRYGTTDWAALPAKVQDLVVDLRYRGDYTPSSRERLQPLRVANNSTAIRQLMADETYWCGPEKVPQDRFRRRRDYLA

Radius of gyration: 21.74 Å; Cα contacts (8 Å, |Δi|>4): 431; chains: 1; bounding box: 60×45×53 Å

Secondary structure (DSSP, 8-state):
--EEEEE--SSS-EEEESSSSTTS-EEEEE-TT-EEEEEEEETTEEEEEETTEEEEEEGGGEEE-PPPP--------SSS--SSS------SS-HHHHHHS-BSSSSTTB-SS-B--STT-B-EETTTEE-TTS-HHHHHHHHHHTT--HHHHHHHHTTTT-BHHHHHHHHHHTT-TT----HHHHHHHHHHHHHHHHHHHHHHHT-HHHHHHH----STTS-HHHHHHHHHHHHHT---HHHHHHHHHHHHTT-HHHHHHHHT-HHHH-STTS--HHHHHHHHHHH-